Protein AF-A0A095TZH8-F1 (afdb_monomer)

pLDDT: mean 86.94, std 11.94, range [54.28, 98.62]

Foldseek 3Di:
DDPVQLVVLQVQLVVLQPDDDPDPVSNVLSNLLSVLSNQLSVQDLDDADDDVPDGDDDPPHDNCSNVSNLVSLLSNLLSLLCCLQPVLLDDDPPDDPVNDDPLSVVLNVLSNVLSVLSVVLNVQLVVLVVCCVVPNDDPCSVC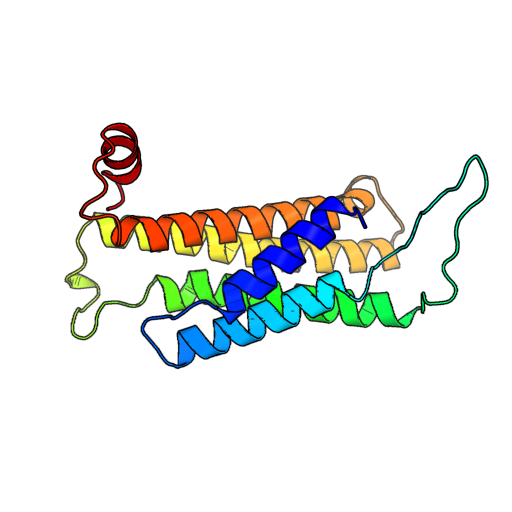SNVVSSVSNVVSSVVNVVLSVLVVPPPPPDPVSCVVNVSND

Solvent-accessible surface area (backbone atoms only — not comparable to full-atom values): 9910 Å² total; per-residue (Å²): 101,60,69,66,58,37,52,52,30,46,52,50,13,55,50,29,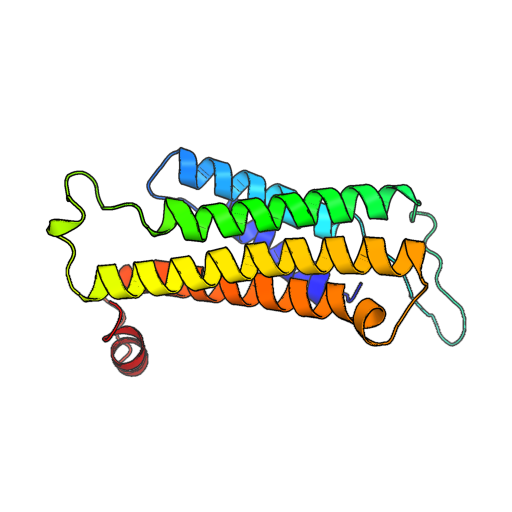51,70,48,81,55,97,44,73,65,52,32,50,50,29,36,51,32,11,54,22,28,40,41,34,45,74,25,55,74,46,83,88,43,66,60,90,92,43,76,47,75,65,96,79,78,53,83,63,28,37,57,50,16,53,50,21,46,51,53,26,47,51,45,46,23,44,38,28,62,44,68,69,52,58,63,68,90,93,56,57,81,88,73,53,53,74,30,57,53,51,46,40,52,53,19,40,52,27,15,51,48,25,52,49,26,54,51,50,36,54,52,35,52,53,46,32,76,74,75,47,84,46,80,62,50,74,44,39,54,63,53,29,52,50,50,27,50,50,28,44,52,54,46,49,53,58,62,54,54,63,73,50,82,78,60,93,38,74,67,58,52,63,73,43,57,79,56,85

Radius of gyration: 19.21 Å; Cα contacts (8 Å, |Δi|>4): 183; chains: 1; bounding box: 59×29×57 Å

Sequence (184 aa):
MHIAFVGVLCVLGGFLITYRGKSTLENRVSNFSGAFAFGVAIFPTEFKGYIGNDYLNPIIWHSWFKAVHFGCAGLLFLCFAFFCLKIFQESDAGKSPSQFDAKKKLRNKIYRYCGYGILASIVIIGASTIYENMYGTTTFTTFATFIFETTALLCFGNSWLLKGSVNWKDANSPMLNTIVSPVR

Structure (mmCIF, N/CA/C/O backbone):
data_AF-A0A095TZH8-F1
#
_entry.id   AF-A0A095TZH8-F1
#
loop_
_atom_site.group_PDB
_atom_site.id
_atom_site.type_symbol
_atom_site.label_atom_id
_atom_site.label_alt_id
_atom_site.label_comp_id
_atom_site.label_asym_id
_atom_site.label_entity_id
_atom_site.label_seq_id
_atom_site.pdbx_PDB_ins_code
_atom_site.Cartn_x
_atom_site.Cartn_y
_atom_site.Cartn_z
_atom_site.occupancy
_atom_site.B_iso_or_equiv
_atom_site.auth_seq_id
_atom_site.auth_comp_id
_atom_site.auth_asym_id
_atom_site.auth_atom_id
_atom_site.pdbx_PDB_model_num
ATOM 1 N N . MET A 1 1 ? 16.502 -0.019 -8.878 1.00 60.50 1 MET A N 1
ATOM 2 C CA . MET A 1 1 ? 15.879 0.006 -7.528 1.00 60.50 1 MET A CA 1
ATOM 3 C C . MET A 1 1 ? 16.899 0.405 -6.470 1.00 60.50 1 MET A C 1
ATOM 5 O O . MET A 1 1 ? 18.018 -0.088 -6.526 1.00 60.50 1 MET A O 1
ATOM 9 N N . HIS A 1 2 ? 16.541 1.266 -5.512 1.00 72.19 2 HIS A N 1
ATOM 10 C CA . HIS A 1 2 ? 17.426 1.602 -4.387 1.00 72.19 2 HIS A CA 1
ATOM 11 C C . HIS A 1 2 ? 17.456 0.467 -3.353 1.00 72.19 2 HIS A C 1
ATOM 13 O O . HIS A 1 2 ? 16.408 -0.030 -2.950 1.00 72.19 2 HIS A O 1
ATOM 19 N N . ILE A 1 3 ? 18.642 0.0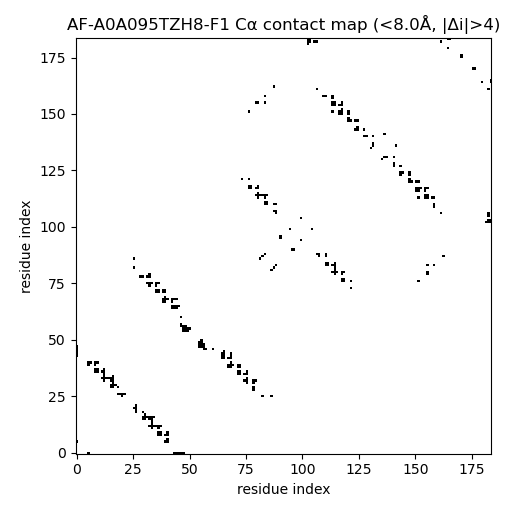97 -2.866 1.00 77.81 3 ILE A N 1
ATOM 20 C CA . ILE A 1 3 ? 18.809 -0.984 -1.877 1.00 77.81 3 ILE A CA 1
ATOM 21 C C . ILE A 1 3 ? 18.026 -0.732 -0.577 1.00 77.81 3 ILE A C 1
ATOM 23 O O . ILE A 1 3 ? 17.479 -1.660 0.013 1.00 77.81 3 ILE A O 1
ATOM 27 N N . ALA A 1 4 ? 17.893 0.538 -0.179 1.00 81.88 4 ALA A N 1
ATOM 28 C CA . ALA A 1 4 ? 17.098 0.942 0.976 1.00 81.88 4 ALA A CA 1
ATOM 29 C C . ALA A 1 4 ? 15.610 0.601 0.801 1.00 81.88 4 ALA A C 1
ATOM 31 O O . ALA A 1 4 ? 14.978 0.114 1.733 1.00 81.88 4 ALA A O 1
ATOM 32 N N . PHE A 1 5 ? 15.062 0.795 -0.402 1.00 82.19 5 PHE A N 1
ATOM 33 C CA . PHE A 1 5 ? 13.668 0.468 -0.705 1.00 82.19 5 PHE A CA 1
ATOM 34 C C . PHE A 1 5 ? 13.406 -1.037 -0.577 1.00 82.19 5 PHE A C 1
ATOM 36 O O . PHE A 1 5 ? 12.449 -1.448 0.076 1.00 82.19 5 PHE A O 1
ATOM 43 N N . VAL A 1 6 ? 14.309 -1.858 -1.121 1.00 86.62 6 VAL A N 1
ATOM 44 C CA . VAL A 1 6 ? 14.244 -3.324 -1.008 1.00 86.62 6 VAL A CA 1
ATOM 45 C C . VAL A 1 6 ? 14.312 -3.760 0.458 1.00 86.62 6 VAL A C 1
ATOM 47 O O . VAL A 1 6 ? 13.483 -4.550 0.903 1.00 86.62 6 VAL A O 1
ATOM 50 N N . GLY A 1 7 ? 15.245 -3.200 1.236 1.00 88.69 7 GLY A N 1
ATOM 51 C CA . GLY A 1 7 ? 15.369 -3.496 2.666 1.00 88.69 7 GLY A CA 1
ATOM 52 C C . GLY A 1 7 ? 14.097 -3.170 3.455 1.00 88.69 7 GLY A C 1
ATOM 53 O O . GLY A 1 7 ? 13.629 -3.997 4.238 1.00 88.69 7 GLY A O 1
ATOM 54 N N . VAL A 1 8 ? 13.491 -2.005 3.203 1.00 90.56 8 VAL A N 1
ATOM 55 C CA . VAL A 1 8 ? 12.220 -1.607 3.831 1.00 90.56 8 VAL A CA 1
ATOM 56 C C . VAL A 1 8 ? 11.093 -2.576 3.471 1.00 90.56 8 VAL A C 1
ATOM 58 O O . VAL A 1 8 ? 10.328 -2.963 4.352 1.00 90.56 8 VAL A O 1
ATOM 61 N N . LEU A 1 9 ? 11.004 -3.020 2.215 1.00 91.75 9 LEU A N 1
ATOM 62 C CA . LEU A 1 9 ? 9.994 -3.992 1.790 1.00 91.75 9 LEU A CA 1
ATOM 63 C C . LEU A 1 9 ? 10.186 -5.373 2.417 1.00 91.75 9 LEU A C 1
ATOM 65 O O . LEU A 1 9 ? 9.195 -6.006 2.773 1.00 91.75 9 LEU A O 1
ATOM 69 N N . CYS A 1 10 ? 11.425 -5.827 2.610 1.00 93.94 10 CYS A N 1
ATOM 70 C CA . CYS A 1 10 ? 11.697 -7.074 3.327 1.00 93.94 10 CYS A CA 1
ATOM 71 C C . CYS A 1 10 ? 11.207 -7.004 4.780 1.00 93.94 10 CYS A C 1
ATOM 73 O O . CYS A 1 10 ? 10.541 -7.925 5.257 1.00 93.94 10 CYS A O 1
ATOM 75 N N . VAL A 1 11 ? 11.487 -5.894 5.472 1.00 95.25 11 VAL A N 1
ATOM 76 C CA . VAL A 1 11 ? 11.001 -5.665 6.843 1.00 95.25 11 VAL A CA 1
ATOM 77 C C . VAL A 1 11 ? 9.474 -5.583 6.868 1.00 95.25 11 VAL A C 1
ATOM 79 O O . VAL A 1 11 ? 8.842 -6.232 7.700 1.00 95.25 11 VAL A O 1
ATOM 82 N N . LEU A 1 12 ? 8.871 -4.844 5.933 1.00 94.06 12 LEU A N 1
ATOM 83 C CA . LEU A 1 12 ? 7.420 -4.730 5.794 1.00 94.06 12 LEU A CA 1
ATOM 84 C C . LEU A 1 12 ? 6.765 -6.092 5.520 1.00 94.06 12 LEU A C 1
ATOM 86 O O . LEU A 1 12 ? 5.735 -6.406 6.110 1.00 94.06 12 LEU A O 1
ATOM 90 N N . GLY A 1 13 ? 7.373 -6.917 4.666 1.00 96.00 13 GLY A N 1
ATOM 91 C CA . GLY A 1 13 ? 6.898 -8.258 4.342 1.00 96.00 13 GLY A CA 1
ATOM 92 C C . GLY A 1 13 ? 6.882 -9.173 5.563 1.00 96.00 13 GLY A C 1
ATOM 93 O O . GLY A 1 13 ? 5.849 -9.767 5.881 1.00 96.00 13 GLY A O 1
ATOM 94 N N . GLY A 1 14 ? 7.992 -9.214 6.308 1.00 96.62 14 GLY A N 1
ATOM 95 C CA . GLY A 1 14 ? 8.078 -9.951 7.571 1.00 96.62 14 GLY A CA 1
ATOM 96 C C . GLY A 1 14 ? 7.078 -9.451 8.617 1.00 96.62 14 GLY A C 1
ATOM 97 O O . GLY A 1 14 ? 6.376 -10.249 9.243 1.00 96.62 14 GLY A O 1
ATOM 98 N N . PHE A 1 15 ? 6.951 -8.132 8.764 1.00 94.94 15 PHE A N 1
ATOM 99 C CA . PHE A 1 15 ? 5.964 -7.504 9.643 1.00 94.94 15 PHE A CA 1
ATOM 100 C C . PHE A 1 15 ? 4.525 -7.929 9.306 1.00 94.94 15 PHE A C 1
ATOM 102 O O . PHE A 1 15 ? 3.775 -8.327 10.194 1.00 94.94 15 PHE A O 1
ATOM 109 N N . LEU A 1 16 ? 4.139 -7.902 8.029 1.00 95.81 16 LEU A N 1
ATOM 110 C CA . LEU A 1 16 ? 2.783 -8.252 7.601 1.00 95.81 16 LEU A CA 1
ATOM 111 C C . LEU A 1 16 ? 2.473 -9.746 7.763 1.00 95.81 16 LEU A C 1
ATOM 113 O O . LEU A 1 16 ? 1.351 -10.089 8.125 1.00 95.81 16 LEU A O 1
ATOM 117 N N . ILE A 1 17 ? 3.443 -10.637 7.552 1.00 95.94 17 ILE A N 1
ATOM 118 C CA . ILE A 1 17 ? 3.252 -12.085 7.763 1.00 95.94 17 ILE A CA 1
ATOM 119 C C . ILE A 1 17 ? 3.154 -12.441 9.250 1.00 95.94 17 ILE A C 1
ATOM 121 O O . ILE A 1 17 ? 2.420 -13.347 9.639 1.00 95.94 17 ILE A O 1
ATOM 125 N N . THR A 1 18 ? 3.898 -11.737 10.101 1.00 95.19 18 THR A N 1
ATOM 126 C CA . THR A 1 18 ? 3.863 -11.969 11.553 1.00 95.19 18 THR A CA 1
ATOM 127 C C . THR A 1 18 ? 2.678 -11.288 12.237 1.00 95.19 18 THR A C 1
ATOM 129 O O . THR A 1 18 ? 2.350 -11.626 13.378 1.00 95.19 18 THR A O 1
ATOM 132 N N . TYR A 1 19 ? 1.999 -10.369 11.546 1.00 92.25 19 TYR A N 1
ATOM 133 C CA . TYR A 1 19 ? 0.832 -9.669 12.060 1.00 92.25 19 TYR A CA 1
ATOM 134 C C . TYR A 1 19 ? -0.326 -10.625 12.383 1.00 92.25 19 TYR A C 1
ATOM 136 O O . TYR A 1 19 ? -0.700 -11.494 11.595 1.00 92.25 19 TYR A O 1
ATOM 144 N N . ARG A 1 20 ? -0.934 -10.423 13.558 1.00 90.00 20 ARG A N 1
ATOM 145 C CA . ARG A 1 20 ? -2.132 -11.138 14.012 1.00 90.00 20 ARG A CA 1
ATOM 146 C C . ARG A 1 20 ? -3.290 -10.155 14.159 1.00 90.00 20 ARG A C 1
ATOM 148 O O . ARG A 1 20 ? -3.393 -9.438 15.152 1.00 90.00 20 ARG A O 1
ATOM 155 N N . GLY A 1 21 ? -4.141 -10.120 13.141 1.00 86.62 21 GLY A N 1
ATOM 156 C CA . GLY A 1 21 ? -5.368 -9.338 13.083 1.00 86.62 21 GLY A CA 1
ATOM 157 C C . GLY A 1 21 ? -6.521 -9.934 13.890 1.00 86.62 21 GLY A C 1
ATOM 158 O O . GLY A 1 21 ? -6.462 -11.068 14.371 1.00 86.62 21 GLY A O 1
ATOM 159 N N . LYS A 1 22 ? -7.605 -9.162 14.003 1.00 85.06 22 LYS A N 1
ATOM 160 C CA . LYS A 1 22 ? -8.821 -9.524 14.748 1.00 85.06 22 LYS A CA 1
ATOM 161 C C . LYS A 1 22 ? -9.670 -10.575 14.030 1.00 85.06 22 LYS A C 1
ATOM 163 O O . LYS A 1 22 ? -10.463 -11.255 14.675 1.00 85.06 22 LYS A O 1
ATOM 168 N N . SER A 1 23 ? -9.539 -10.692 12.709 1.00 89.31 23 SER A N 1
ATOM 169 C CA . SER A 1 23 ? -10.319 -11.621 11.888 1.00 89.31 23 SER A CA 1
ATOM 170 C C . SER A 1 23 ? -9.430 -12.513 11.022 1.00 89.31 23 SER A C 1
ATOM 172 O O . SER A 1 23 ? -8.280 -12.197 10.711 1.00 89.31 23 SER A O 1
ATOM 174 N N . THR A 1 24 ? -9.970 -13.657 10.601 1.00 91.69 24 THR A N 1
ATOM 175 C CA . THR A 1 24 ? -9.284 -14.563 9.667 1.00 91.69 24 THR A CA 1
ATOM 176 C C . THR A 1 24 ? -9.043 -13.900 8.313 1.00 91.69 24 THR A C 1
ATOM 178 O O . THR A 1 24 ? -7.999 -14.129 7.706 1.00 91.69 24 THR A O 1
ATOM 181 N N . LEU A 1 25 ? -9.966 -13.043 7.862 1.00 93.88 25 LEU A N 1
ATOM 182 C CA . LEU A 1 25 ? -9.805 -12.247 6.648 1.00 93.88 25 LEU A CA 1
ATOM 183 C C . LEU A 1 25 ? -8.621 -11.285 6.774 1.00 93.88 25 LEU A C 1
ATOM 185 O O . LEU A 1 25 ? -7.772 -11.258 5.890 1.00 93.88 25 LEU A O 1
ATOM 189 N N . GLU A 1 26 ? -8.531 -10.554 7.887 1.00 94.25 26 GLU A N 1
ATOM 190 C CA . GLU A 1 26 ? -7.429 -9.628 8.157 1.00 94.25 26 GLU A CA 1
ATOM 191 C C . GLU A 1 26 ? -6.072 -10.347 8.136 1.00 94.25 26 GLU A C 1
ATOM 193 O O . GLU A 1 26 ? -5.150 -9.904 7.455 1.00 94.25 26 GLU A O 1
ATOM 198 N N . ASN A 1 27 ? -5.980 -11.518 8.776 1.00 94.94 27 ASN A N 1
ATOM 199 C CA . ASN A 1 27 ? -4.776 -12.354 8.753 1.00 94.94 27 ASN A CA 1
ATOM 200 C C . ASN A 1 27 ? -4.408 -12.829 7.339 1.00 94.94 27 ASN A C 1
ATOM 202 O O . ASN A 1 27 ? -3.245 -12.775 6.944 1.00 94.94 27 ASN A O 1
ATOM 206 N N . ARG A 1 28 ? -5.393 -13.283 6.553 1.00 96.81 28 ARG A N 1
ATOM 207 C CA . ARG A 1 28 ? -5.156 -13.750 5.178 1.00 96.81 28 ARG A CA 1
ATOM 208 C C . ARG A 1 28 ? -4.654 -12.624 4.285 1.00 96.81 28 ARG A C 1
ATOM 210 O O . ARG A 1 28 ? -3.657 -12.812 3.596 1.00 96.81 28 ARG A O 1
ATOM 217 N N . VAL A 1 29 ? -5.314 -11.465 4.316 1.00 97.12 29 VAL A N 1
ATOM 218 C CA . VAL A 1 29 ? -4.894 -10.303 3.521 1.00 97.12 29 VAL A CA 1
ATOM 219 C C . VAL A 1 29 ? -3.506 -9.838 3.957 1.00 97.12 29 VAL A C 1
ATOM 221 O O . VAL A 1 29 ? -2.687 -9.541 3.097 1.00 97.12 29 VAL A O 1
ATOM 224 N N . SER A 1 30 ? -3.195 -9.855 5.257 1.00 97.00 30 SER A N 1
ATOM 225 C CA . SER A 1 30 ? -1.855 -9.519 5.755 1.00 97.00 30 SER A CA 1
ATOM 226 C C . SER A 1 30 ? -0.775 -10.461 5.215 1.00 97.00 30 SER A C 1
ATOM 228 O O . SER A 1 30 ? 0.233 -10.000 4.683 1.00 97.00 30 SER A O 1
ATOM 230 N N . ASN A 1 31 ? -1.014 -11.775 5.254 1.00 97.62 31 ASN A N 1
ATOM 231 C CA . ASN A 1 31 ? -0.078 -12.768 4.724 1.00 97.62 31 ASN A CA 1
ATOM 232 C C . ASN A 1 31 ? 0.142 -12.615 3.214 1.00 97.62 31 ASN A C 1
ATOM 234 O O . ASN A 1 31 ? 1.282 -12.679 2.756 1.00 97.62 31 ASN A O 1
ATOM 238 N N . PHE A 1 32 ? -0.927 -12.380 2.444 1.00 98.06 32 PHE A N 1
ATOM 239 C CA . PHE A 1 32 ? -0.810 -12.120 1.008 1.00 98.06 32 PHE A CA 1
ATOM 240 C C . PHE A 1 32 ? -0.023 -10.840 0.731 1.00 98.06 32 PHE A C 1
ATOM 242 O O . PHE A 1 32 ? 0.905 -10.872 -0.072 1.00 98.06 32 PHE A O 1
ATOM 249 N N . SER A 1 33 ? -0.316 -9.746 1.439 1.00 97.69 33 SER A N 1
ATOM 250 C CA . SER A 1 33 ? 0.466 -8.513 1.333 1.00 97.69 33 SER A CA 1
ATOM 251 C C . SER A 1 33 ? 1.944 -8.754 1.636 1.00 97.69 33 SER A C 1
ATOM 253 O O . SER A 1 33 ? 2.802 -8.286 0.898 1.00 97.69 33 SER A O 1
ATOM 255 N N . GLY A 1 34 ? 2.272 -9.517 2.682 1.00 97.62 34 GLY A N 1
ATOM 256 C CA . GLY A 1 34 ? 3.668 -9.817 2.997 1.00 97.62 34 GLY A CA 1
ATOM 257 C C . GLY A 1 34 ? 4.365 -10.649 1.916 1.00 97.62 34 GLY A C 1
ATOM 258 O O . GLY A 1 34 ? 5.497 -10.343 1.544 1.00 97.62 34 GLY A O 1
ATOM 259 N N . ALA A 1 35 ? 3.674 -11.637 1.338 1.00 98.00 35 ALA A N 1
ATOM 260 C CA . ALA A 1 35 ? 4.187 -12.411 0.207 1.00 98.00 35 ALA A CA 1
ATOM 261 C C . ALA A 1 35 ? 4.412 -11.537 -1.040 1.00 98.00 35 ALA A C 1
ATOM 263 O O . ALA A 1 35 ? 5.449 -11.649 -1.693 1.00 98.00 35 ALA A O 1
ATOM 264 N N . PHE A 1 36 ? 3.485 -10.623 -1.345 1.00 98.19 36 PHE A N 1
ATOM 265 C CA . PHE A 1 36 ? 3.650 -9.678 -2.449 1.00 98.19 36 PHE A CA 1
ATOM 266 C C . PHE A 1 36 ? 4.797 -8.696 -2.199 1.00 98.19 36 PHE A C 1
ATOM 268 O O . PHE A 1 36 ? 5.572 -8.454 -3.117 1.00 98.19 36 PHE A O 1
ATOM 275 N N . ALA A 1 37 ? 4.975 -8.195 -0.973 1.00 97.00 37 ALA A N 1
ATOM 276 C CA . ALA A 1 37 ? 6.115 -7.348 -0.616 1.00 97.00 37 ALA A CA 1
ATOM 277 C C . ALA A 1 37 ? 7.460 -8.061 -0.841 1.00 97.00 37 ALA A C 1
ATOM 279 O O . ALA A 1 37 ? 8.377 -7.466 -1.408 1.00 97.00 37 ALA A O 1
ATOM 280 N N . PHE A 1 38 ? 7.562 -9.347 -0.488 1.00 96.50 38 PHE A N 1
ATOM 281 C CA . PHE A 1 38 ? 8.740 -10.146 -0.833 1.00 96.50 38 PHE A CA 1
ATOM 282 C C . PHE A 1 38 ? 8.905 -10.325 -2.343 1.00 96.50 38 PHE A C 1
ATOM 284 O O . PHE A 1 38 ? 10.018 -10.189 -2.839 1.00 96.50 38 PHE A O 1
ATOM 291 N N . GLY A 1 39 ? 7.822 -10.556 -3.091 1.00 95.38 39 GLY A N 1
ATOM 292 C CA . GLY A 1 39 ? 7.870 -10.595 -4.556 1.00 95.38 39 GLY A CA 1
ATOM 293 C C . GLY A 1 39 ? 8.442 -9.305 -5.160 1.00 95.38 39 GLY A C 1
ATOM 294 O O . GLY A 1 39 ? 9.355 -9.357 -5.980 1.00 95.38 39 GLY A O 1
ATOM 295 N N . VAL A 1 40 ? 7.985 -8.141 -4.693 1.00 94.62 40 VAL A N 1
ATOM 296 C CA . VAL A 1 40 ? 8.516 -6.829 -5.109 1.00 94.62 40 VAL A CA 1
ATOM 297 C C . VAL A 1 40 ? 10.013 -6.708 -4.787 1.00 94.62 40 VAL A C 1
ATOM 299 O O . VAL A 1 40 ? 10.787 -6.244 -5.623 1.00 94.62 40 VAL A O 1
ATOM 302 N N . ALA A 1 41 ? 10.437 -7.151 -3.601 1.00 92.38 41 ALA A N 1
ATOM 303 C CA . ALA A 1 41 ? 11.829 -7.072 -3.159 1.00 92.38 41 ALA A CA 1
ATOM 304 C C . ALA A 1 41 ? 12.777 -8.026 -3.917 1.00 92.38 41 ALA A C 1
ATOM 306 O O . ALA A 1 41 ? 13.915 -7.656 -4.201 1.00 92.38 41 ALA A O 1
ATOM 307 N N . ILE A 1 42 ? 12.320 -9.239 -4.245 1.00 90.94 42 ILE A N 1
ATOM 308 C CA . ILE A 1 42 ? 13.131 -10.290 -4.883 1.00 90.94 42 ILE A CA 1
ATOM 309 C C . ILE A 1 42 ? 13.354 -10.011 -6.374 1.00 90.94 42 ILE A C 1
ATOM 311 O O . ILE A 1 42 ? 14.426 -10.310 -6.898 1.00 90.94 42 ILE A O 1
ATOM 315 N N . PHE A 1 43 ? 12.365 -9.434 -7.061 1.00 90.94 43 PHE A N 1
ATOM 316 C CA . PHE A 1 43 ? 12.413 -9.210 -8.506 1.00 90.94 43 PHE A CA 1
ATOM 317 C C . PHE A 1 43 ? 12.613 -7.721 -8.821 1.00 90.94 43 PHE A C 1
ATOM 319 O O . PHE A 1 43 ? 11.630 -7.004 -8.971 1.00 90.94 43 PHE A O 1
ATOM 326 N N . PRO A 1 44 ? 13.849 -7.196 -8.925 1.00 85.38 44 PRO A N 1
ATOM 327 C CA . PRO A 1 44 ? 14.074 -5.776 -9.194 1.00 85.38 44 PRO A CA 1
ATOM 328 C C . PRO A 1 44 ? 13.702 -5.369 -10.630 1.00 85.38 44 PRO A C 1
ATOM 330 O O . PRO A 1 44 ? 14.033 -6.055 -11.600 1.00 85.38 44 PRO A O 1
ATOM 333 N N . THR A 1 45 ? 13.098 -4.185 -10.779 1.00 85.00 45 THR A N 1
ATOM 334 C CA . THR A 1 45 ? 12.732 -3.603 -12.089 1.00 85.00 45 THR A CA 1
ATOM 335 C C . THR A 1 45 ? 13.933 -3.236 -12.954 1.00 85.00 45 THR A C 1
ATOM 337 O O . THR A 1 45 ? 13.868 -3.316 -14.178 1.00 85.00 45 THR A O 1
ATOM 340 N N . GLU A 1 46 ? 15.035 -2.840 -12.329 1.00 77.19 46 GLU A N 1
ATOM 341 C CA . GLU A 1 46 ? 16.307 -2.557 -12.982 1.00 77.19 46 GLU A CA 1
ATOM 342 C C . GLU A 1 46 ? 17.452 -2.691 -11.981 1.00 77.19 46 GLU A C 1
ATOM 344 O O . GLU A 1 46 ? 17.313 -2.338 -10.799 1.00 77.19 46 GLU A O 1
ATOM 349 N N . PHE A 1 47 ? 18.595 -3.157 -12.478 1.00 69.50 47 PHE A N 1
ATOM 350 C CA . PHE A 1 47 ? 19.848 -3.176 -11.743 1.00 69.50 47 PHE A CA 1
ATOM 351 C C . PHE A 1 47 ? 20.839 -2.227 -12.418 1.00 69.50 47 PHE A C 1
ATOM 353 O O . PHE A 1 47 ? 21.197 -2.410 -13.577 1.00 69.50 47 PHE A O 1
ATOM 360 N N . LYS A 1 48 ? 21.255 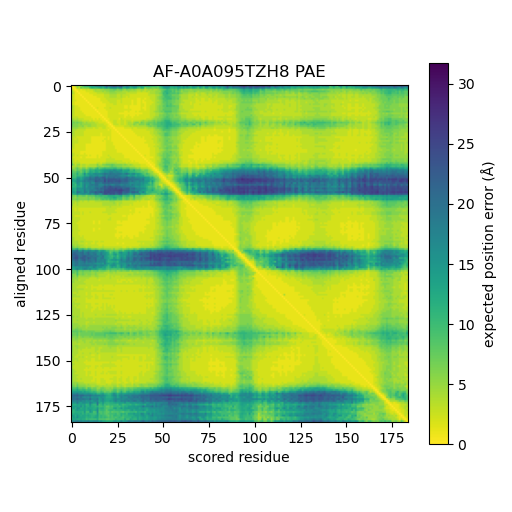-1.194 -11.685 1.00 66.38 48 LYS A N 1
ATOM 361 C CA . LYS A 1 48 ? 22.297 -0.241 -12.084 1.00 66.38 48 LYS A CA 1
ATOM 362 C C . LYS A 1 48 ? 23.363 -0.252 -10.990 1.00 66.38 48 LYS A C 1
ATOM 364 O O . LYS A 1 48 ? 23.372 0.619 -10.125 1.00 66.38 48 LYS A O 1
ATOM 369 N N . GLY A 1 49 ? 24.160 -1.316 -10.948 1.00 63.66 49 GLY A N 1
ATOM 370 C CA . GLY A 1 49 ? 25.307 -1.426 -10.045 1.00 63.66 49 GLY A CA 1
ATOM 371 C C . GLY A 1 49 ? 26.592 -1.038 -10.769 1.00 63.66 49 GLY A C 1
ATOM 372 O O . GLY A 1 49 ? 26.699 -1.270 -11.969 1.00 63.66 49 GLY A O 1
ATOM 373 N N . TYR A 1 50 ? 27.559 -0.479 -10.045 1.00 66.81 50 TYR A N 1
ATOM 374 C CA . TYR A 1 50 ? 28.869 -0.116 -10.587 1.00 66.81 50 TYR A CA 1
ATOM 375 C C . TYR A 1 50 ? 29.983 -0.559 -9.638 1.00 66.81 50 TYR A C 1
ATOM 377 O O . TYR A 1 50 ? 29.823 -0.456 -8.420 1.00 66.81 50 TYR A O 1
ATOM 385 N N . ILE A 1 51 ? 31.113 -1.005 -10.188 1.00 64.81 51 ILE A N 1
ATOM 386 C CA . ILE A 1 51 ? 32.398 -1.069 -9.475 1.00 64.81 51 ILE A CA 1
ATOM 387 C C . ILE A 1 51 ? 33.362 -0.175 -10.247 1.00 64.81 51 ILE A C 1
ATOM 389 O O . ILE A 1 51 ? 33.682 -0.452 -11.399 1.00 64.81 51 ILE A O 1
ATOM 393 N N . GLY A 1 52 ? 33.786 0.931 -9.632 1.00 76.88 52 GLY A N 1
ATOM 394 C CA . GLY A 1 52 ? 34.488 1.989 -10.358 1.00 76.88 52 GLY A CA 1
ATOM 395 C C . GLY A 1 52 ? 33.601 2.565 -11.466 1.00 76.88 52 GLY A C 1
ATOM 396 O O . GLY A 1 52 ? 32.506 3.055 -11.198 1.00 76.88 52 GLY A O 1
ATOM 397 N N . ASN A 1 53 ? 34.078 2.489 -12.703 1.00 74.50 53 ASN A N 1
ATOM 398 C CA . ASN A 1 53 ? 33.422 2.952 -13.927 1.00 74.50 53 ASN A CA 1
ATOM 399 C C . ASN A 1 53 ? 32.752 1.818 -14.731 1.00 74.50 53 ASN A C 1
ATOM 401 O O . ASN A 1 53 ? 32.118 2.099 -15.749 1.00 74.50 53 ASN A O 1
ATOM 405 N N . ASP A 1 54 ? 32.830 0.571 -14.259 1.00 67.56 54 ASP A N 1
ATOM 406 C CA . ASP A 1 54 ? 32.242 -0.585 -14.935 1.00 67.56 54 ASP A CA 1
ATOM 407 C C . ASP A 1 54 ? 30.849 -0.910 -14.396 1.00 67.56 54 ASP A C 1
ATOM 409 O O . ASP A 1 54 ? 30.618 -0.975 -13.184 1.00 67.56 54 ASP A O 1
ATOM 413 N N . TYR A 1 55 ? 29.913 -1.151 -15.316 1.00 63.53 55 TYR A N 1
ATOM 414 C CA . TYR A 1 55 ? 28.559 -1.585 -14.995 1.00 63.53 55 TYR A CA 1
ATOM 415 C C . TYR A 1 55 ? 28.570 -3.043 -14.535 1.00 63.53 55 TYR A C 1
ATOM 417 O O . TYR A 1 55 ? 28.895 -3.956 -15.296 1.00 63.53 55 TYR A O 1
ATOM 425 N N . LEU A 1 56 ? 28.127 -3.279 -13.304 1.00 65.69 56 LEU A N 1
ATOM 426 C CA . LEU A 1 56 ? 27.780 -4.614 -12.851 1.00 65.69 56 LEU A CA 1
ATOM 427 C C . LEU A 1 56 ? 26.462 -5.022 -13.501 1.00 65.69 56 LEU A C 1
ATOM 429 O O . LEU A 1 56 ? 25.392 -4.558 -13.102 1.00 65.69 56 LEU A O 1
ATOM 433 N N . ASN A 1 57 ? 26.539 -5.924 -14.473 1.00 59.53 57 ASN A N 1
ATOM 434 C CA . ASN A 1 57 ? 25.380 -6.660 -14.949 1.00 59.53 57 ASN A CA 1
ATOM 435 C C . ASN A 1 57 ? 25.337 -8.012 -14.217 1.00 59.53 57 ASN A C 1
ATOM 437 O O . ASN A 1 57 ? 26.102 -8.914 -14.568 1.00 59.53 57 ASN A O 1
ATOM 441 N N . PRO A 1 58 ? 24.528 -8.170 -13.154 1.00 60.66 58 PRO A N 1
ATOM 442 C CA . PRO A 1 58 ? 24.423 -9.450 -12.484 1.00 60.66 58 PRO A CA 1
ATOM 443 C C . PRO A 1 58 ? 23.836 -10.458 -13.472 1.00 60.66 58 PRO A C 1
ATOM 445 O O . PRO A 1 58 ? 22.803 -10.206 -14.085 1.00 60.66 58 PRO A O 1
ATOM 448 N N . ILE A 1 59 ? 24.467 -11.630 -13.555 1.00 58.84 59 ILE A N 1
ATOM 449 C CA . ILE A 1 59 ? 24.116 -12.775 -14.422 1.00 58.84 59 ILE A CA 1
ATOM 450 C C . ILE A 1 59 ? 22.628 -13.209 -14.313 1.00 58.84 59 ILE A C 1
ATOM 452 O O . ILE A 1 59 ? 22.143 -13.990 -15.122 1.00 58.84 59 ILE A O 1
ATOM 456 N N . ILE A 1 60 ? 21.885 -12.693 -13.331 1.00 70.75 60 ILE A N 1
ATOM 457 C CA . ILE A 1 60 ? 20.592 -13.192 -12.847 1.00 70.75 60 ILE A CA 1
ATOM 458 C C . ILE A 1 60 ? 19.412 -12.279 -13.243 1.00 70.75 60 ILE A C 1
ATOM 460 O O . ILE A 1 60 ? 18.262 -12.594 -12.943 1.00 70.75 60 ILE A O 1
ATOM 464 N N . TRP A 1 61 ? 19.642 -11.129 -13.888 1.00 79.88 61 TRP A N 1
ATOM 465 C CA . TRP A 1 61 ? 18.523 -10.264 -14.275 1.00 79.88 61 TRP A CA 1
ATOM 466 C C . TRP A 1 61 ? 17.862 -10.740 -15.574 1.00 79.88 61 TRP A C 1
ATOM 468 O O . TRP A 1 61 ? 18.517 -10.895 -16.604 1.00 79.88 61 TRP A O 1
ATOM 478 N N . HIS A 1 62 ? 16.539 -10.914 -15.545 1.00 83.31 62 HIS A N 1
ATOM 479 C CA . HIS A 1 62 ? 15.749 -11.307 -16.710 1.00 83.31 62 HIS A CA 1
ATOM 480 C C . HIS A 1 62 ? 14.602 -10.327 -16.968 1.00 83.31 62 HIS A C 1
ATOM 482 O O . HIS A 1 62 ? 13.996 -9.804 -16.036 1.00 83.31 62 HIS A O 1
ATOM 488 N N . SER A 1 63 ? 14.218 -10.150 -18.236 1.00 81.69 63 SER A N 1
ATOM 489 C CA . SER A 1 63 ? 13.161 -9.206 -18.641 1.00 81.69 63 SER A CA 1
ATOM 490 C C . SER A 1 63 ? 11.809 -9.449 -17.957 1.00 81.69 63 SER A C 1
ATOM 492 O O . SER A 1 63 ? 11.056 -8.504 -17.724 1.00 81.69 63 SER A O 1
ATOM 494 N N . TRP A 1 64 ? 11.504 -10.697 -17.585 1.00 88.44 64 TRP A N 1
ATOM 495 C CA . TRP A 1 64 ? 10.266 -11.051 -16.886 1.00 88.44 64 TRP A CA 1
ATOM 496 C C . TRP A 1 64 ? 10.226 -10.575 -15.424 1.00 88.44 64 TRP A C 1
ATOM 498 O O . TRP A 1 64 ? 9.138 -10.486 -14.855 1.00 88.44 64 TRP A O 1
ATOM 508 N N . PHE A 1 65 ? 11.365 -10.197 -14.825 1.00 91.25 65 PHE A N 1
ATOM 509 C CA . PHE A 1 65 ? 11.410 -9.645 -13.464 1.00 91.25 65 PHE A CA 1
ATOM 510 C C . PHE A 1 65 ? 10.557 -8.389 -13.359 1.00 91.25 65 PHE A C 1
ATOM 512 O O . PHE A 1 65 ? 9.819 -8.241 -12.393 1.00 91.25 65 PHE A O 1
ATOM 519 N N . LYS A 1 66 ? 10.594 -7.517 -14.377 1.00 88.94 66 LYS A N 1
ATOM 520 C CA . LYS A 1 66 ? 9.742 -6.319 -14.424 1.00 88.94 66 LYS A CA 1
ATOM 521 C C . LYS A 1 66 ? 8.265 -6.687 -14.323 1.00 88.94 66 LYS A C 1
ATOM 523 O O . LYS A 1 66 ? 7.542 -6.079 -13.543 1.00 88.94 66 LYS A O 1
ATOM 528 N N . ALA A 1 67 ? 7.825 -7.690 -15.081 1.00 91.31 67 ALA A N 1
ATOM 529 C CA . ALA A 1 67 ? 6.429 -8.114 -15.080 1.00 91.31 67 ALA A CA 1
ATOM 530 C C . ALA A 1 67 ? 6.002 -8.654 -13.706 1.00 91.31 67 ALA A C 1
ATOM 532 O O . ALA A 1 67 ? 4.966 -8.246 -13.184 1.00 91.31 67 ALA A O 1
ATOM 533 N N . VAL A 1 68 ? 6.826 -9.511 -13.091 1.00 94.94 68 VAL A N 1
ATOM 534 C CA . VAL A 1 68 ? 6.551 -10.046 -11.747 1.00 94.94 68 VAL A CA 1
ATOM 535 C C . VAL A 1 68 ? 6.564 -8.933 -10.704 1.00 94.94 68 VAL A C 1
ATOM 537 O O . VAL A 1 68 ? 5.652 -8.858 -9.886 1.00 94.94 68 VAL A O 1
ATOM 540 N N . HIS A 1 69 ? 7.535 -8.026 -10.777 1.00 93.88 69 HIS A N 1
ATOM 541 C CA . HIS A 1 69 ? 7.637 -6.877 -9.891 1.00 93.88 69 HIS A CA 1
ATOM 542 C C . HIS A 1 69 ? 6.371 -6.024 -9.903 1.00 93.88 69 HIS A C 1
ATOM 544 O O . HIS A 1 69 ? 5.749 -5.823 -8.862 1.00 93.88 69 HIS A O 1
ATOM 550 N N . PHE A 1 70 ? 5.976 -5.535 -11.082 1.00 92.31 70 PHE A N 1
ATOM 551 C CA . PHE A 1 70 ? 4.806 -4.674 -11.221 1.00 92.31 70 PHE A CA 1
ATOM 552 C C . PHE A 1 70 ? 3.515 -5.415 -10.861 1.00 92.31 70 PHE A C 1
ATOM 554 O O . PHE A 1 70 ? 2.635 -4.828 -10.232 1.00 92.31 70 PHE A O 1
ATOM 561 N N . GLY A 1 71 ? 3.421 -6.712 -11.179 1.00 95.69 71 GLY A N 1
ATOM 562 C CA . GLY A 1 71 ? 2.312 -7.562 -10.747 1.00 95.69 71 GLY A CA 1
ATOM 563 C C . GLY A 1 71 ? 2.205 -7.646 -9.222 1.00 95.69 71 GLY A C 1
ATOM 564 O O . GLY A 1 71 ? 1.145 -7.371 -8.658 1.00 95.69 71 GLY A O 1
ATOM 565 N N . CYS A 1 72 ? 3.306 -7.959 -8.535 1.00 97.31 72 CYS A N 1
ATOM 566 C CA . CYS A 1 72 ? 3.351 -8.010 -7.076 1.00 97.31 72 CYS A CA 1
ATOM 567 C C . CYS A 1 72 ? 3.091 -6.638 -6.439 1.00 97.31 72 CYS A C 1
ATOM 569 O O . CYS A 1 72 ? 2.335 -6.564 -5.475 1.00 97.31 72 CYS A O 1
ATOM 571 N N . ALA A 1 73 ? 3.654 -5.554 -6.979 1.00 95.75 73 ALA A N 1
ATOM 572 C CA . ALA A 1 73 ? 3.459 -4.199 -6.462 1.00 95.75 73 ALA A CA 1
ATOM 573 C C . ALA A 1 73 ? 1.996 -3.750 -6.586 1.00 95.75 73 ALA A C 1
ATOM 575 O O . ALA A 1 73 ? 1.416 -3.243 -5.624 1.00 95.75 73 ALA A O 1
ATOM 576 N N . GLY A 1 74 ? 1.366 -4.009 -7.737 1.00 96.62 74 GLY A N 1
ATOM 577 C CA . GLY A 1 74 ? -0.053 -3.735 -7.944 1.00 96.62 74 GLY A CA 1
ATOM 578 C C . GLY A 1 74 ? -0.933 -4.494 -6.951 1.00 96.62 74 GLY A C 1
ATOM 579 O O . GLY A 1 74 ? -1.780 -3.895 -6.290 1.00 96.62 74 GLY A O 1
ATOM 580 N N . LEU A 1 75 ? -0.695 -5.798 -6.781 1.00 98.31 75 LEU A N 1
ATOM 581 C CA . LEU A 1 75 ? -1.436 -6.622 -5.821 1.00 98.31 75 LEU A CA 1
ATOM 582 C C . LEU A 1 75 ? -1.213 -6.171 -4.369 1.00 98.31 75 LEU A C 1
ATOM 584 O O . LEU A 1 75 ? -2.178 -6.058 -3.614 1.00 98.31 75 LEU A O 1
ATOM 588 N N . LEU A 1 76 ? 0.026 -5.841 -3.995 1.00 98.25 76 LEU A N 1
ATOM 589 C CA . LEU A 1 76 ? 0.373 -5.304 -2.679 1.00 98.25 76 LEU A CA 1
ATOM 590 C C . LEU A 1 76 ? -0.428 -4.036 -2.362 1.00 98.25 76 LEU A C 1
ATOM 592 O O . LEU A 1 76 ? -1.072 -3.945 -1.315 1.00 98.25 76 LEU A O 1
ATOM 596 N N . PHE A 1 77 ? -0.424 -3.062 -3.273 1.00 98.06 77 PHE A N 1
ATOM 597 C CA . PHE A 1 77 ? -1.133 -1.803 -3.067 1.00 98.06 77 PHE A CA 1
ATOM 598 C C . PHE A 1 77 ? -2.652 -1.965 -3.098 1.00 98.06 77 PHE A C 1
ATOM 600 O O . PHE A 1 77 ? -3.345 -1.279 -2.346 1.00 98.06 77 PHE A O 1
ATOM 607 N N . LEU A 1 78 ? -3.189 -2.905 -3.878 1.00 98.56 78 LEU A N 1
ATOM 608 C CA . LEU A 1 78 ? -4.607 -3.258 -3.801 1.00 98.56 78 LEU A CA 1
ATOM 609 C C . LEU A 1 78 ? -4.966 -3.842 -2.430 1.00 98.56 78 LEU A C 1
ATOM 611 O O . LEU A 1 78 ? -5.988 -3.460 -1.855 1.00 98.56 78 LEU A O 1
ATOM 615 N N . CYS A 1 79 ? -4.120 -4.704 -1.858 1.00 98.31 79 CYS A N 1
ATOM 616 C CA . CYS A 1 79 ? -4.317 -5.187 -0.495 1.00 98.31 79 CYS A CA 1
ATOM 617 C C . CYS A 1 79 ? -4.249 -4.042 0.529 1.00 98.31 79 CYS A C 1
ATOM 619 O O . CYS A 1 79 ? -5.086 -3.983 1.429 1.00 98.31 79 CYS A O 1
ATOM 621 N N . PHE A 1 80 ? -3.320 -3.093 0.382 1.00 98.19 80 PHE A N 1
ATOM 622 C CA . PHE A 1 80 ? -3.239 -1.908 1.248 1.00 98.19 80 PHE A CA 1
ATOM 623 C C . PHE A 1 80 ? -4.480 -1.018 1.142 1.00 98.19 80 PHE A C 1
ATOM 625 O O . PHE A 1 80 ? -5.047 -0.625 2.163 1.00 98.19 80 PHE A O 1
ATOM 632 N N . ALA A 1 81 ? -4.966 -0.760 -0.073 1.00 98.38 81 ALA A N 1
ATOM 633 C CA . ALA A 1 81 ? -6.221 -0.048 -0.279 1.00 98.38 81 ALA A CA 1
ATOM 634 C C . ALA A 1 81 ? -7.397 -0.795 0.369 1.00 98.38 81 ALA A C 1
ATOM 636 O O . ALA A 1 81 ? -8.232 -0.172 1.025 1.00 98.38 81 ALA A O 1
ATOM 637 N N . PHE A 1 82 ? -7.446 -2.127 0.257 1.00 98.12 82 PHE A N 1
ATOM 638 C CA . PHE A 1 82 ? -8.468 -2.952 0.903 1.00 98.12 82 PHE A CA 1
ATOM 639 C C . PHE A 1 82 ? -8.406 -2.869 2.436 1.00 98.12 82 PHE A C 1
ATOM 641 O O . PHE A 1 82 ? -9.446 -2.716 3.085 1.00 98.12 82 PHE A O 1
ATOM 648 N N . PHE A 1 83 ? -7.202 -2.877 3.018 1.00 96.56 83 PHE A N 1
ATOM 649 C CA . PHE A 1 83 ? -7.002 -2.633 4.446 1.00 96.56 83 PHE A CA 1
ATOM 650 C C . PHE A 1 83 ? -7.618 -1.299 4.877 1.00 96.56 83 PHE A C 1
ATOM 652 O O . PHE A 1 83 ? -8.456 -1.267 5.781 1.00 96.56 83 PHE A O 1
ATOM 659 N N . CYS A 1 84 ? -7.266 -0.207 4.196 1.00 97.06 84 CYS A N 1
ATOM 660 C CA . CYS A 1 84 ? -7.765 1.125 4.522 1.00 97.06 84 CYS A CA 1
ATOM 661 C C . CYS A 1 84 ? -9.285 1.257 4.300 1.00 97.06 84 CYS A C 1
ATOM 663 O O . CYS A 1 84 ? -10.003 1.833 5.121 1.00 97.06 84 CYS A O 1
ATOM 665 N N . LEU A 1 85 ? -9.809 0.736 3.188 1.00 96.62 85 LEU A N 1
ATOM 666 C CA . LEU A 1 85 ? -11.198 0.957 2.775 1.00 96.62 85 LEU A CA 1
ATOM 667 C C . LEU A 1 85 ? -12.208 0.032 3.459 1.00 96.62 85 LEU A C 1
ATOM 669 O O . LEU A 1 85 ? -13.379 0.400 3.572 1.00 96.62 85 LEU A O 1
ATOM 673 N N . LYS A 1 86 ? -11.778 -1.151 3.908 1.00 94.75 86 LYS A N 1
ATOM 674 C CA . LYS A 1 86 ? -12.659 -2.155 4.515 1.00 94.75 86 LYS A CA 1
ATOM 675 C C . LYS A 1 86 ? -12.192 -2.542 5.912 1.00 94.75 86 LYS A C 1
ATOM 677 O O . LYS A 1 86 ? -12.815 -2.109 6.879 1.00 94.75 86 LYS A O 1
ATOM 682 N N . ILE A 1 87 ? -11.074 -3.256 6.029 1.00 93.38 87 ILE A N 1
ATOM 683 C CA . ILE A 1 87 ? -10.645 -3.903 7.284 1.00 93.38 87 ILE A CA 1
ATOM 684 C C . ILE A 1 87 ? -10.493 -2.895 8.438 1.00 93.38 87 ILE A C 1
ATOM 686 O O . ILE A 1 87 ? -10.937 -3.124 9.563 1.00 93.38 87 ILE A O 1
ATOM 690 N N . PHE A 1 88 ? -9.886 -1.731 8.200 1.00 92.00 88 PHE A N 1
ATOM 691 C CA . PHE A 1 88 ? -9.677 -0.732 9.256 1.00 92.00 88 PHE A CA 1
ATOM 692 C C . PHE A 1 88 ? -10.950 0.015 9.653 1.00 92.00 88 PHE A C 1
ATOM 694 O O . PHE A 1 88 ? -11.054 0.526 10.777 1.00 92.00 88 PHE A O 1
ATOM 701 N N . GLN A 1 89 ? -11.935 0.043 8.760 1.00 90.06 89 GLN A N 1
ATOM 702 C CA . GLN A 1 89 ? -13.210 0.707 8.991 1.00 90.06 89 GLN A CA 1
ATOM 703 C C . GLN A 1 89 ? -14.226 -0.181 9.708 1.00 90.06 89 GLN A C 1
ATOM 705 O O . GLN A 1 89 ? -15.152 0.379 10.301 1.00 90.06 89 GLN A O 1
ATOM 710 N N . GLU A 1 90 ? -14.027 -1.504 9.727 1.00 83.69 90 GLU A N 1
ATOM 711 C CA . GLU A 1 90 ? -14.890 -2.450 10.441 1.00 83.69 90 GLU A CA 1
ATOM 712 C C . GLU A 1 90 ? -15.112 -2.025 11.905 1.00 83.69 90 GLU A C 1
ATOM 714 O O . GLU A 1 90 ? -14.222 -1.491 12.590 1.00 83.69 90 GLU A O 1
ATOM 719 N N . SER A 1 91 ? -16.360 -2.182 12.351 1.00 69.19 91 SER A N 1
ATOM 720 C CA . SER A 1 91 ? -16.768 -2.017 13.745 1.00 69.19 91 SER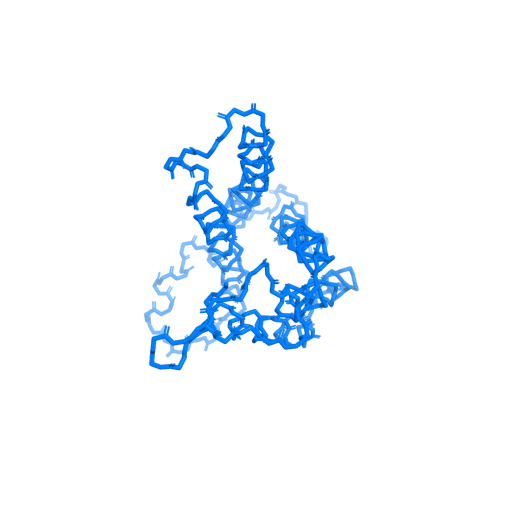 A CA 1
ATOM 721 C C . SER A 1 91 ? -16.247 -3.182 14.578 1.00 69.19 91 SER A C 1
ATOM 723 O O . SER A 1 91 ? -16.130 -4.297 14.075 1.00 69.19 91 SER A O 1
ATOM 725 N N . ASP A 1 92 ? -16.046 -2.967 15.878 1.00 65.94 92 ASP A N 1
ATOM 726 C CA . ASP A 1 92 ? -16.073 -4.107 16.796 1.00 65.94 92 ASP A CA 1
ATOM 727 C C . ASP A 1 92 ? -17.470 -4.760 16.722 1.00 65.94 92 ASP A C 1
ATOM 729 O O . ASP A 1 92 ? -18.478 -4.061 16.540 1.00 65.94 92 ASP A O 1
ATOM 733 N N . ALA A 1 93 ? -17.523 -6.093 16.801 1.00 57.38 93 ALA A N 1
ATOM 734 C CA . ALA A 1 93 ? -18.745 -6.870 16.607 1.00 57.38 93 ALA A CA 1
ATOM 735 C C . ALA A 1 93 ? -19.913 -6.322 17.452 1.00 57.38 93 ALA A C 1
ATOM 737 O O . ALA A 1 93 ? -19.764 -6.074 18.648 1.00 57.38 93 ALA A O 1
ATOM 738 N N . GLY A 1 94 ? -21.072 -6.114 16.816 1.00 54.28 94 GLY A N 1
ATOM 739 C CA . GLY A 1 94 ? -22.299 -5.660 17.483 1.00 54.28 94 GLY A CA 1
ATOM 740 C C . GLY A 1 94 ? -22.529 -4.143 17.546 1.00 54.28 94 GLY A C 1
ATOM 741 O O . GLY A 1 94 ? -23.546 -3.730 18.094 1.00 54.28 94 GLY A O 1
ATOM 742 N N . LYS A 1 95 ? -21.649 -3.299 16.978 1.00 59.03 95 LYS A N 1
ATOM 743 C CA . LYS A 1 95 ? -21.871 -1.838 16.893 1.00 59.03 95 LYS A CA 1
ATOM 744 C C . LYS A 1 95 ? -22.292 -1.379 15.492 1.00 59.03 95 LYS A C 1
ATOM 746 O O . LYS A 1 95 ? -21.531 -1.508 14.529 1.00 59.03 95 LYS A O 1
ATOM 751 N N . SER A 1 96 ?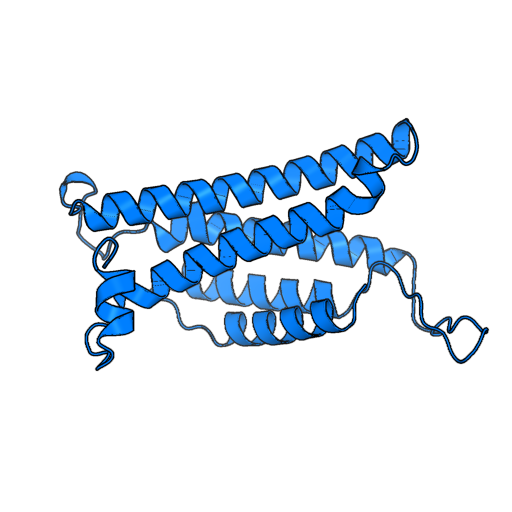 -23.476 -0.773 15.401 1.00 60.84 96 SER A N 1
ATOM 752 C CA . SER A 1 96 ? -23.975 -0.074 14.208 1.00 60.84 96 SER A CA 1
ATOM 753 C C . SER A 1 96 ? -23.190 1.228 13.952 1.00 60.84 96 SER A C 1
ATOM 755 O O . SER A 1 96 ? -22.771 1.876 14.915 1.00 60.84 96 SER A O 1
ATOM 757 N N . PRO A 1 97 ? -23.019 1.684 12.691 1.00 63.97 97 PRO A N 1
ATOM 758 C CA . PRO A 1 97 ? -22.366 2.961 12.376 1.00 63.97 97 PRO A CA 1
ATOM 759 C C . PRO A 1 97 ? -22.978 4.188 13.073 1.00 63.97 97 PRO A C 1
ATOM 761 O O . PRO A 1 97 ? -22.278 5.175 13.307 1.00 63.97 97 PRO A O 1
ATOM 764 N N . SER A 1 98 ? -24.268 4.139 13.427 1.00 61.56 98 SER A N 1
ATOM 765 C CA . SER A 1 98 ? -24.936 5.200 14.195 1.00 61.56 98 SER A CA 1
ATOM 766 C C . SER A 1 98 ? -24.415 5.317 15.632 1.00 61.56 98 SER A C 1
ATOM 768 O O . SER A 1 98 ? -24.509 6.385 16.227 1.00 61.56 98 SER A O 1
ATOM 770 N N . GLN A 1 99 ? -23.806 4.251 16.158 1.00 61.72 99 GLN A N 1
ATOM 771 C CA . GLN A 1 99 ? -23.251 4.162 17.510 1.00 61.72 99 GLN A CA 1
ATOM 772 C C . GLN A 1 99 ? -21.757 4.524 17.561 1.00 61.72 99 GLN A C 1
ATOM 774 O O . GLN A 1 99 ? -21.113 4.369 18.598 1.00 61.72 99 GLN A O 1
ATOM 779 N N . PHE A 1 100 ? -21.173 4.974 16.444 1.00 74.56 100 PHE A N 1
ATOM 780 C CA . PHE A 1 100 ? -19.788 5.434 16.414 1.00 74.56 100 PHE A CA 1
ATOM 781 C C . PHE A 1 100 ? -19.648 6.792 17.090 1.00 74.56 100 PHE A C 1
ATOM 783 O O . PHE A 1 100 ? -20.290 7.769 16.687 1.00 74.56 100 PHE A O 1
ATOM 790 N N . ASP A 1 101 ? -18.726 6.864 18.048 1.00 79.75 101 ASP A N 1
ATOM 791 C CA . ASP A 1 101 ? -18.257 8.137 18.574 1.00 79.75 101 ASP A CA 1
ATOM 792 C C . ASP A 1 101 ? -17.614 8.999 17.466 1.00 79.75 101 ASP A C 1
ATOM 794 O O . ASP A 1 101 ? -17.257 8.536 16.370 1.00 79.75 101 ASP A O 1
ATOM 798 N N . ALA A 1 102 ? -17.485 10.299 17.740 1.00 84.44 102 ALA A N 1
ATOM 799 C CA . ALA A 1 102 ? -16.904 11.256 16.800 1.00 84.44 102 ALA A CA 1
ATOM 800 C C . ALA A 1 102 ? -15.479 10.860 16.364 1.00 84.44 102 ALA A C 1
ATOM 802 O O . ALA A 1 102 ? -15.089 11.085 15.215 1.00 84.44 102 ALA A O 1
ATOM 803 N N . LYS A 1 103 ? -14.725 10.196 17.247 1.00 84.00 103 LYS A N 1
ATOM 804 C CA . LYS A 1 103 ? -13.339 9.786 17.006 1.00 84.00 103 LYS A CA 1
ATOM 805 C C . LYS A 1 103 ? -13.247 8.631 16.008 1.00 84.00 103 LYS A C 1
ATOM 807 O O . LYS A 1 103 ? -12.452 8.695 15.072 1.00 84.00 103 LYS A O 1
ATOM 812 N N . LYS A 1 104 ? -14.109 7.613 16.101 1.00 85.88 104 LYS A N 1
ATOM 813 C CA . LYS A 1 104 ? -14.209 6.514 15.121 1.00 85.88 104 LYS A CA 1
ATOM 814 C C . LYS A 1 104 ? -14.613 7.034 13.747 1.00 85.88 104 LYS A C 1
ATOM 816 O O . LYS A 1 104 ? -14.061 6.571 12.749 1.00 85.88 104 LYS A O 1
ATOM 821 N N . LYS A 1 105 ? -15.520 8.015 13.679 1.00 88.25 105 LYS A N 1
ATOM 822 C CA . LYS A 1 105 ? -15.883 8.669 12.408 1.00 88.25 105 LYS A CA 1
ATOM 823 C C . LYS A 1 105 ? -14.682 9.385 11.785 1.00 88.25 105 LYS A C 1
ATOM 825 O O . LYS A 1 105 ? -14.435 9.208 10.592 1.00 88.25 105 LYS A O 1
ATOM 830 N N . LEU A 1 106 ? -13.906 10.120 12.586 1.00 90.06 106 LEU A N 1
ATOM 831 C CA . LEU A 1 106 ? -12.680 10.779 12.130 1.00 90.06 106 LEU A CA 1
ATOM 832 C C . LEU A 1 106 ? -11.639 9.768 11.625 1.00 90.06 106 LEU A C 1
ATOM 834 O O . LEU A 1 106 ? -11.141 9.922 10.511 1.00 90.06 106 LEU A O 1
ATOM 838 N N . ARG A 1 107 ? -11.377 8.689 12.375 1.00 90.94 107 ARG A N 1
ATOM 839 C CA . ARG A 1 107 ? -10.471 7.610 11.941 1.00 90.94 107 ARG A CA 1
ATOM 840 C C . ARG A 1 107 ? -10.896 7.010 10.604 1.00 90.94 107 ARG A C 1
ATOM 842 O O . ARG A 1 107 ? -10.087 6.910 9.688 1.00 90.94 107 ARG A O 1
ATOM 849 N N . ASN A 1 108 ? -12.178 6.671 10.460 1.00 93.06 108 ASN A N 1
ATOM 850 C CA . ASN A 1 108 ? -12.704 6.108 9.218 1.00 93.06 108 ASN A CA 1
ATOM 851 C C . ASN A 1 108 ? -12.565 7.084 8.039 1.00 93.06 108 ASN A C 1
ATOM 853 O O . ASN A 1 108 ? -12.291 6.649 6.924 1.00 93.06 108 ASN A O 1
ATOM 857 N N . LYS A 1 109 ? -12.708 8.394 8.274 1.00 94.06 109 LYS A N 1
ATOM 858 C CA . LYS A 1 109 ? -12.464 9.421 7.254 1.00 94.06 109 LYS A CA 1
ATOM 859 C C . LYS A 1 109 ? -10.996 9.429 6.808 1.00 94.06 109 LYS A C 1
ATOM 861 O O . LYS A 1 109 ? -10.740 9.420 5.608 1.00 94.06 109 LYS A O 1
ATOM 866 N N . ILE A 1 110 ? -10.053 9.371 7.751 1.00 95.00 110 ILE A N 1
ATOM 867 C CA . ILE A 1 110 ? -8.613 9.289 7.453 1.00 95.00 110 ILE A CA 1
ATOM 868 C C . ILE A 1 110 ? -8.305 8.016 6.654 1.00 95.00 110 ILE A C 1
ATOM 870 O O . ILE A 1 110 ? -7.682 8.100 5.599 1.00 95.00 110 ILE A O 1
ATOM 874 N N . TYR A 1 111 ? -8.817 6.855 7.080 1.00 96.38 111 TYR A N 1
ATOM 875 C CA . TYR A 1 111 ? -8.627 5.600 6.347 1.00 96.38 111 TYR A CA 1
ATOM 876 C C . TYR A 1 111 ? -9.163 5.670 4.912 1.00 96.38 111 TYR A C 1
ATOM 878 O O . TYR A 1 111 ? -8.517 5.166 3.997 1.00 96.38 111 TYR A O 1
ATOM 886 N N . ARG A 1 112 ? -10.303 6.334 4.677 1.00 97.00 112 ARG A N 1
ATOM 887 C CA . ARG A 1 112 ? -10.824 6.542 3.315 1.00 97.00 112 ARG A CA 1
ATOM 888 C C . ARG A 1 112 ? -9.893 7.384 2.459 1.00 97.00 112 ARG A C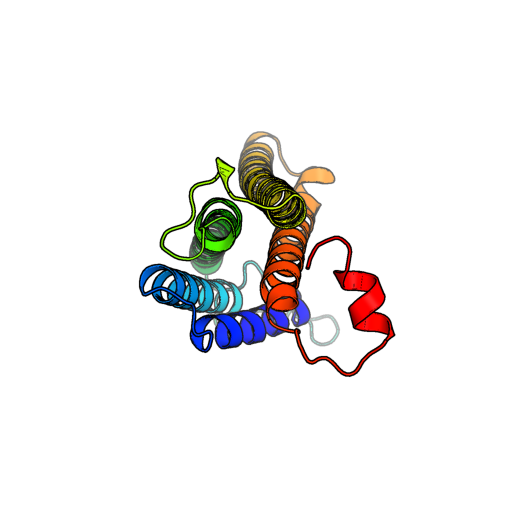 1
ATOM 890 O O . ARG A 1 112 ? -9.634 6.993 1.326 1.00 97.00 112 ARG A O 1
ATOM 897 N N . TYR A 1 113 ? -9.376 8.495 2.983 1.00 97.88 113 TYR A N 1
ATOM 898 C CA . TYR A 1 113 ? -8.425 9.319 2.234 1.00 97.88 113 TYR A CA 1
ATOM 899 C C . TYR A 1 113 ? -7.147 8.550 1.899 1.00 97.88 113 TYR A C 1
ATOM 901 O O . TYR A 1 113 ? -6.715 8.592 0.753 1.00 97.88 113 TYR A O 1
ATOM 909 N N . CYS A 1 114 ? -6.594 7.784 2.845 1.00 98.19 114 CYS A N 1
ATOM 910 C CA . CYS A 1 114 ? -5.441 6.921 2.581 1.00 98.19 114 CYS A CA 1
ATOM 911 C C . CYS A 1 114 ? -5.752 5.874 1.502 1.00 98.19 114 CYS A C 1
ATOM 913 O O . CYS A 1 114 ? -4.978 5.713 0.566 1.00 98.19 114 CYS A O 1
ATOM 915 N N . GLY A 1 115 ? -6.901 5.199 1.598 1.00 98.19 115 GLY A N 1
ATOM 916 C CA . GLY A 1 115 ? -7.316 4.183 0.632 1.00 98.19 115 GLY A CA 1
ATOM 917 C C . GLY A 1 115 ? -7.513 4.735 -0.781 1.00 98.19 115 GLY A C 1
ATOM 918 O O . GLY A 1 115 ? -7.000 4.161 -1.737 1.00 98.19 115 GLY A O 1
ATOM 919 N N . TYR A 1 116 ? -8.201 5.871 -0.924 1.00 98.44 116 TYR A N 1
ATOM 920 C CA . TYR A 1 116 ? -8.358 6.526 -2.226 1.00 98.44 116 TYR A CA 1
ATOM 921 C C . TYR A 1 116 ? -7.045 7.109 -2.752 1.00 98.44 116 TYR A C 1
ATOM 923 O O . TYR A 1 116 ? -6.819 7.048 -3.955 1.00 98.44 116 TYR A O 1
ATOM 931 N N . GLY A 1 117 ? -6.165 7.606 -1.878 1.00 98.38 117 GLY A N 1
ATOM 932 C CA . GLY A 1 117 ? -4.815 8.029 -2.253 1.00 98.38 117 GLY A CA 1
ATOM 933 C C . GLY A 1 117 ? -4.002 6.883 -2.857 1.00 98.38 117 GLY A C 1
ATOM 934 O O . GLY A 1 117 ? -3.410 7.051 -3.916 1.00 98.38 117 GLY A O 1
ATOM 935 N N . ILE A 1 118 ? -4.055 5.692 -2.251 1.00 98.62 118 ILE A N 1
ATOM 936 C CA . ILE A 1 118 ? -3.401 4.486 -2.784 1.00 98.62 118 ILE A CA 1
ATOM 937 C C . ILE A 1 118 ? -3.992 4.091 -4.145 1.00 98.62 118 ILE A C 1
ATOM 939 O O . ILE A 1 118 ? -3.243 3.832 -5.083 1.00 98.62 118 ILE A O 1
ATOM 943 N N . LEU A 1 119 ? -5.324 4.070 -4.288 1.00 98.56 119 LEU A N 1
ATOM 944 C CA . LEU A 1 119 ? -5.962 3.750 -5.572 1.00 98.56 119 LEU A CA 1
ATOM 945 C C . LEU A 1 119 ? -5.606 4.768 -6.663 1.00 98.56 119 LEU A C 1
ATOM 947 O O . LEU A 1 119 ? -5.317 4.375 -7.791 1.00 98.56 119 LEU A O 1
ATOM 951 N N . ALA A 1 120 ? -5.580 6.059 -6.325 1.00 98.38 120 ALA A N 1
ATOM 952 C CA . ALA A 1 120 ? -5.151 7.110 -7.239 1.00 98.38 120 ALA A CA 1
ATOM 953 C C . ALA A 1 120 ? -3.688 6.917 -7.661 1.00 98.38 120 ALA A C 1
ATOM 955 O O . ALA A 1 120 ? -3.404 6.982 -8.853 1.00 98.38 120 ALA A O 1
ATOM 956 N N . SER A 1 121 ? -2.784 6.590 -6.728 1.00 98.12 121 SER A N 1
ATOM 957 C CA . SER A 1 121 ? -1.395 6.240 -7.048 1.00 98.12 121 SER A CA 1
ATOM 958 C C . SER A 1 121 ? -1.307 5.095 -8.059 1.00 98.12 121 SER A C 1
ATOM 960 O O . SER A 1 121 ? -0.606 5.231 -9.056 1.00 98.12 121 SER A O 1
ATOM 962 N N . ILE A 1 122 ? -2.044 3.995 -7.856 1.00 97.50 122 ILE A N 1
ATOM 963 C CA . ILE A 1 122 ? -2.050 2.852 -8.790 1.00 97.50 122 ILE A CA 1
ATOM 964 C C . ILE A 1 122 ? -2.487 3.299 -10.192 1.00 97.50 122 ILE A C 1
ATOM 966 O O . ILE A 1 122 ? -1.827 2.976 -11.181 1.00 97.50 122 ILE A O 1
ATOM 970 N N . VAL A 1 123 ? -3.584 4.059 -10.280 1.00 97.94 123 VAL A N 1
ATOM 971 C CA . VAL A 1 123 ? -4.118 4.547 -11.560 1.00 97.94 123 VAL A CA 1
ATOM 972 C C . VAL A 1 123 ? -3.126 5.479 -12.251 1.00 97.94 123 VAL A C 1
ATOM 974 O O . VAL A 1 123 ? -2.897 5.331 -13.448 1.00 97.94 123 VAL A O 1
ATOM 977 N N . ILE A 1 124 ? -2.508 6.408 -11.517 1.00 97.38 124 ILE A N 1
ATOM 978 C CA . ILE A 1 124 ? -1.559 7.365 -12.092 1.00 97.38 124 ILE A CA 1
ATOM 979 C C . ILE A 1 124 ? -0.293 6.656 -12.574 1.00 97.38 124 ILE A C 1
ATOM 981 O O . ILE A 1 124 ? 0.189 6.982 -13.656 1.00 97.38 124 ILE A O 1
ATOM 985 N N . ILE A 1 125 ? 0.220 5.662 -11.840 1.00 95.25 125 ILE A N 1
ATOM 986 C CA . ILE A 1 125 ? 1.360 4.849 -12.292 1.00 95.25 125 ILE A CA 1
ATOM 987 C C . ILE A 1 125 ? 1.006 4.144 -13.605 1.00 95.25 125 ILE A C 1
ATOM 989 O O . ILE A 1 125 ? 1.712 4.314 -14.596 1.00 95.25 125 ILE A O 1
ATOM 993 N N . GLY A 1 126 ? -0.125 3.429 -13.648 1.00 94.50 126 GLY A N 1
ATOM 994 C CA . GLY A 1 126 ? -0.566 2.724 -14.854 1.00 94.50 126 GLY A CA 1
ATOM 995 C C . GLY A 1 126 ? -0.774 3.658 -16.050 1.00 94.50 126 GLY A C 1
ATOM 996 O O . GLY A 1 126 ? -0.288 3.380 -17.145 1.00 94.50 126 GLY A O 1
ATOM 997 N N . ALA A 1 127 ? -1.432 4.801 -15.837 1.00 95.94 127 ALA A N 1
ATOM 998 C CA . ALA A 1 127 ? -1.638 5.813 -16.870 1.00 95.94 127 ALA A CA 1
ATOM 999 C C . ALA A 1 127 ? -0.314 6.423 -17.359 1.00 95.94 127 ALA A C 1
ATOM 1001 O O . ALA A 1 127 ? -0.142 6.614 -18.560 1.00 95.94 127 ALA A O 1
ATOM 1002 N N . SER A 1 128 ? 0.635 6.675 -16.451 1.00 94.88 128 SER A N 1
ATOM 1003 C CA . SER A 1 128 ? 1.963 7.201 -16.791 1.00 94.88 128 SER A CA 1
ATOM 1004 C C . SER A 1 128 ? 2.750 6.215 -17.650 1.00 94.88 128 SER A C 1
ATOM 1006 O O . SER A 1 128 ? 3.353 6.623 -18.637 1.00 94.88 128 SER A O 1
ATOM 1008 N N . THR A 1 129 ? 2.694 4.919 -17.330 1.00 91.38 129 THR A N 1
ATOM 1009 C CA . THR A 1 129 ? 3.337 3.867 -18.131 1.00 91.38 129 THR A CA 1
ATOM 1010 C C . THR A 1 129 ? 2.708 3.737 -19.518 1.00 91.38 129 THR A C 1
ATOM 1012 O O . THR A 1 129 ? 3.424 3.608 -20.507 1.00 91.38 129 THR A O 1
ATOM 1015 N N . ILE A 1 130 ? 1.375 3.790 -19.623 1.00 94.25 130 ILE A N 1
ATOM 1016 C CA . ILE A 1 130 ? 0.687 3.760 -20.925 1.00 94.25 130 ILE A CA 1
ATOM 1017 C C . ILE A 1 130 ? 1.077 4.984 -21.758 1.00 94.25 130 ILE A C 1
ATOM 1019 O O . ILE A 1 130 ? 1.422 4.839 -22.929 1.00 94.25 130 ILE A O 1
ATOM 1023 N N . TYR A 1 131 ? 1.067 6.171 -21.149 1.00 95.75 131 TYR A N 1
ATOM 1024 C CA . TYR A 1 131 ? 1.451 7.410 -21.816 1.00 95.75 131 TYR A CA 1
ATOM 1025 C C . TYR A 1 131 ? 2.895 7.354 -22.326 1.00 95.75 131 TYR A C 1
ATOM 1027 O O . TYR A 1 131 ? 3.138 7.665 -23.488 1.00 95.75 131 TYR A O 1
ATOM 1035 N N . GLU A 1 132 ? 3.836 6.904 -21.494 1.00 93.38 132 GLU A N 1
ATOM 1036 C CA . GLU A 1 132 ? 5.244 6.761 -21.874 1.00 93.38 132 GLU A CA 1
ATOM 1037 C C . GLU A 1 132 ? 5.434 5.807 -23.061 1.00 93.38 132 GLU A C 1
ATOM 1039 O O . GLU A 1 132 ? 6.177 6.123 -23.988 1.00 93.38 132 GLU A O 1
ATOM 1044 N N . ASN A 1 133 ? 4.713 4.683 -23.090 1.00 92.19 133 ASN A N 1
ATOM 1045 C CA . ASN A 1 133 ? 4.778 3.735 -24.206 1.00 92.19 133 ASN A CA 1
ATOM 1046 C C . ASN A 1 133 ? 4.213 4.303 -25.520 1.00 92.19 133 ASN A C 1
ATOM 1048 O O . ASN A 1 133 ? 4.629 3.874 -26.594 1.00 92.19 133 ASN A O 1
ATOM 1052 N N . MET A 1 134 ? 3.251 5.229 -25.451 1.00 95.12 134 MET A N 1
ATOM 1053 C CA . MET A 1 134 ? 2.593 5.807 -26.630 1.00 95.12 134 MET A CA 1
ATOM 1054 C C . MET A 1 134 ? 3.281 7.073 -27.150 1.00 95.12 134 MET A C 1
ATOM 1056 O O . MET A 1 134 ? 3.347 7.278 -28.360 1.00 95.12 134 MET A O 1
ATOM 1060 N N . TYR A 1 135 ? 3.757 7.931 -26.248 1.00 94.88 135 TYR A N 1
ATOM 1061 C CA . TYR A 1 135 ? 4.206 9.293 -26.559 1.00 94.88 135 TYR A CA 1
ATOM 1062 C C . TYR A 1 135 ? 5.661 9.566 -26.156 1.00 94.88 135 TYR A C 1
ATOM 1064 O O . TYR A 1 135 ? 6.176 10.650 -26.426 1.00 94.88 135 TYR A O 1
ATOM 1072 N N . GLY A 1 136 ? 6.337 8.588 -25.548 1.00 92.81 136 GLY A N 1
ATOM 1073 C CA . GLY A 1 136 ? 7.711 8.706 -25.074 1.00 92.81 136 GLY A CA 1
ATOM 1074 C C . GLY A 1 136 ? 7.830 9.252 -23.650 1.00 92.81 136 GLY A C 1
ATOM 1075 O O . GLY A 1 136 ? 6.863 9.675 -23.010 1.00 92.81 136 GLY A O 1
ATOM 1076 N N . THR A 1 137 ? 9.054 9.214 -23.130 1.00 92.62 137 THR A N 1
ATOM 1077 C CA . THR A 1 137 ? 9.368 9.596 -21.752 1.00 92.62 137 THR A CA 1
ATOM 1078 C C . THR A 1 137 ? 9.318 11.113 -21.564 1.00 92.62 137 THR A C 1
ATOM 1080 O O . THR A 1 137 ? 9.893 11.881 -22.332 1.00 92.62 137 THR A O 1
ATOM 1083 N N . THR A 1 138 ? 8.679 11.552 -20.481 1.00 93.31 138 THR A N 1
ATOM 1084 C CA . THR A 1 138 ? 8.684 12.942 -20.009 1.00 93.31 138 THR A CA 1
ATOM 1085 C C . THR A 1 138 ? 9.346 13.024 -18.633 1.00 93.31 138 THR A C 1
ATOM 1087 O O . THR A 1 138 ? 9.559 12.009 -17.962 1.00 93.31 138 THR A O 1
ATOM 1090 N N . THR A 1 139 ? 9.619 14.241 -18.152 1.00 91.62 139 THR A N 1
ATOM 1091 C CA . THR A 1 139 ? 10.085 14.447 -16.771 1.00 91.62 139 THR A CA 1
ATOM 1092 C C . THR A 1 139 ? 9.105 13.850 -15.760 1.00 91.62 139 THR A C 1
ATOM 1094 O O . THR A 1 139 ? 9.523 13.231 -14.789 1.00 91.62 139 THR A O 1
ATOM 1097 N N . PHE A 1 140 ? 7.796 13.979 -15.999 1.00 91.69 140 PHE A N 1
ATOM 1098 C CA . PHE A 1 140 ? 6.784 13.424 -15.104 1.00 91.69 140 PHE A CA 1
ATOM 1099 C C . PHE A 1 140 ? 6.828 11.893 -15.071 1.00 91.69 140 PHE A C 1
ATOM 1101 O O . PHE A 1 140 ? 6.934 11.320 -13.990 1.00 91.69 140 PHE A O 1
ATOM 1108 N N . THR A 1 141 ? 6.807 11.225 -16.229 1.00 90.81 141 THR A N 1
ATOM 1109 C CA . THR A 1 141 ? 6.779 9.750 -16.286 1.00 90.81 141 THR A CA 1
ATOM 1110 C C . THR A 1 141 ? 8.048 9.126 -15.708 1.00 90.81 141 THR A C 1
ATOM 1112 O O . THR A 1 141 ? 7.963 8.102 -15.039 1.00 90.81 141 THR A O 1
ATOM 1115 N N . THR A 1 142 ? 9.195 9.802 -15.849 1.00 88.94 142 THR A N 1
ATOM 1116 C CA . THR A 1 142 ? 10.473 9.396 -15.232 1.00 88.94 142 THR A CA 1
ATOM 1117 C C . THR A 1 142 ? 10.366 9.219 -13.713 1.00 88.94 142 THR A C 1
ATOM 1119 O O . THR A 1 142 ? 10.937 8.282 -13.156 1.00 88.94 142 THR A O 1
ATOM 1122 N N . PHE A 1 143 ? 9.642 10.110 -13.029 1.00 89.31 143 PHE A N 1
ATOM 1123 C CA . PHE A 1 143 ? 9.551 10.112 -11.564 1.00 89.31 143 PHE A CA 1
ATOM 1124 C C . PHE A 1 143 ? 8.217 9.589 -11.021 1.00 89.31 143 PHE A C 1
ATOM 1126 O O . PHE A 1 143 ? 8.128 9.301 -9.826 1.00 89.31 143 PHE A O 1
ATOM 1133 N N . ALA A 1 144 ? 7.193 9.441 -11.869 1.00 93.00 144 ALA A N 1
ATOM 1134 C CA . ALA A 1 144 ? 5.837 9.079 -11.466 1.00 93.00 144 ALA A CA 1
ATOM 1135 C C . ALA A 1 144 ? 5.807 7.801 -10.618 1.00 93.00 144 ALA A C 1
ATOM 1137 O O . ALA A 1 144 ? 5.287 7.826 -9.504 1.00 93.00 144 ALA A O 1
ATOM 1138 N N . THR A 1 145 ? 6.421 6.714 -11.091 1.00 91.38 145 THR A N 1
ATOM 1139 C CA . THR A 1 145 ? 6.445 5.429 -10.372 1.00 91.38 145 THR A CA 1
ATO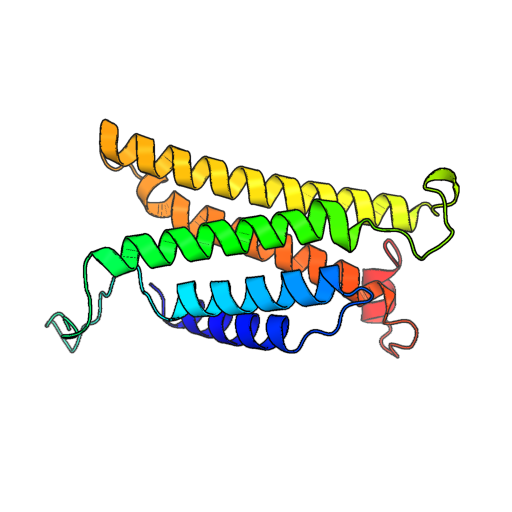M 1140 C C . THR A 1 145 ? 6.968 5.586 -8.947 1.00 91.38 145 THR A C 1
ATOM 1142 O O . THR A 1 145 ? 6.269 5.251 -7.995 1.00 91.38 145 THR A O 1
ATOM 1145 N N . PHE A 1 146 ? 8.143 6.197 -8.784 1.00 88.75 146 PHE A N 1
ATOM 1146 C CA . PHE A 1 146 ? 8.755 6.392 -7.471 1.00 88.75 146 PHE A CA 1
ATOM 1147 C C . PHE A 1 146 ? 7.910 7.283 -6.547 1.00 88.75 146 PHE A C 1
ATOM 1149 O O . PHE A 1 146 ? 7.714 6.958 -5.372 1.00 88.75 146 PHE A O 1
ATOM 1156 N N . ILE A 1 147 ? 7.397 8.402 -7.070 1.00 93.69 147 ILE A N 1
ATOM 1157 C CA . ILE A 1 147 ? 6.587 9.350 -6.296 1.00 93.69 147 ILE A CA 1
ATOM 1158 C C . ILE A 1 147 ? 5.320 8.660 -5.795 1.00 93.69 147 ILE A C 1
ATOM 1160 O O . ILE A 1 147 ? 5.041 8.680 -4.596 1.00 93.69 147 ILE A O 1
ATOM 1164 N N . PHE A 1 148 ? 4.573 8.013 -6.688 1.00 95.81 148 PHE A N 1
ATOM 1165 C CA . PHE A 1 148 ? 3.267 7.454 -6.354 1.00 95.81 148 PHE A CA 1
ATOM 1166 C C . PHE A 1 148 ? 3.356 6.146 -5.559 1.00 95.81 148 PHE A C 1
ATOM 1168 O O . PHE A 1 148 ? 2.479 5.912 -4.722 1.00 95.81 148 PHE A O 1
ATOM 1175 N N . GLU A 1 149 ? 4.422 5.352 -5.715 1.00 92.88 149 GLU A N 1
ATOM 1176 C CA . GLU A 1 149 ? 4.753 4.245 -4.802 1.00 92.88 149 GLU A CA 1
ATOM 1177 C C . GLU A 1 149 ? 5.025 4.763 -3.387 1.00 92.88 149 GLU A C 1
ATOM 1179 O O . GLU A 1 149 ? 4.441 4.275 -2.416 1.00 92.88 149 GLU A O 1
ATOM 1184 N N . THR A 1 150 ? 5.859 5.801 -3.263 1.00 92.62 150 THR A N 1
ATOM 1185 C CA . THR A 1 150 ? 6.177 6.424 -1.971 1.00 92.62 150 THR A CA 1
ATOM 1186 C C . THR A 1 150 ? 4.922 7.011 -1.326 1.00 92.62 150 THR A C 1
ATOM 1188 O O . THR A 1 150 ? 4.671 6.784 -0.143 1.00 92.62 150 THR A O 1
ATOM 1191 N N . THR A 1 151 ? 4.083 7.711 -2.095 1.00 95.75 151 THR A N 1
ATOM 1192 C CA . THR A 1 151 ? 2.793 8.226 -1.616 1.00 95.75 151 THR A CA 1
ATOM 1193 C C . THR A 1 151 ? 1.886 7.099 -1.123 1.00 95.75 151 THR A C 1
ATOM 1195 O O . THR A 1 151 ? 1.344 7.207 -0.024 1.00 95.75 151 THR A O 1
ATOM 1198 N N . ALA A 1 152 ? 1.753 6.000 -1.873 1.00 96.62 152 ALA A N 1
ATOM 1199 C CA . ALA A 1 152 ? 0.922 4.864 -1.473 1.00 96.62 152 ALA A CA 1
ATOM 1200 C C . ALA A 1 152 ? 1.421 4.221 -0.166 1.00 96.62 152 ALA A C 1
ATOM 1202 O O . ALA A 1 152 ? 0.625 3.961 0.741 1.00 96.62 152 ALA A O 1
ATOM 1203 N N . LEU A 1 153 ? 2.738 4.033 -0.033 1.00 94.50 153 LEU A N 1
ATOM 1204 C CA . LEU A 1 153 ? 3.365 3.507 1.182 1.00 94.50 153 LEU A CA 1
ATOM 1205 C C . LEU A 1 153 ? 3.171 4.435 2.383 1.00 94.50 153 LEU A C 1
ATOM 1207 O O . LEU A 1 153 ? 2.835 3.960 3.467 1.00 94.50 153 LEU A O 1
ATOM 1211 N N . LEU A 1 154 ? 3.314 5.751 2.202 1.00 95.12 154 LEU A N 1
ATOM 1212 C CA . LEU A 1 154 ? 3.052 6.728 3.259 1.00 95.12 154 LEU A CA 1
ATOM 1213 C C . LEU A 1 154 ? 1.575 6.735 3.660 1.00 95.12 154 LEU A C 1
ATOM 1215 O O . LEU A 1 154 ? 1.270 6.7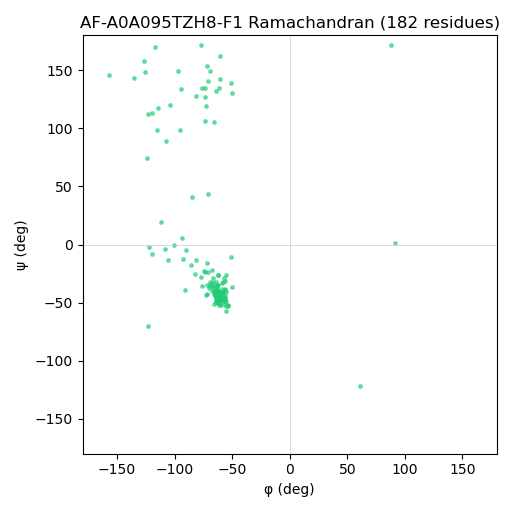44 4.853 1.00 95.12 154 LEU A O 1
ATOM 1219 N N . CYS A 1 155 ? 0.645 6.689 2.704 1.00 97.25 155 CYS A N 1
ATOM 1220 C CA . CYS A 1 155 ? -0.784 6.582 2.995 1.00 97.25 155 CYS A CA 1
ATOM 1221 C C . CYS A 1 155 ? -1.089 5.330 3.826 1.00 97.25 155 CYS A C 1
ATOM 1223 O O . CYS A 1 155 ? -1.759 5.423 4.858 1.00 97.25 155 CYS A O 1
ATOM 1225 N N . PHE A 1 156 ? -0.570 4.174 3.410 1.00 96.88 156 PHE A N 1
ATOM 1226 C CA . PHE A 1 156 ? -0.772 2.923 4.127 1.00 96.88 156 PHE A CA 1
ATOM 1227 C C . PHE A 1 156 ? -0.134 2.949 5.520 1.00 96.88 156 PHE A C 1
ATOM 1229 O O . PHE A 1 156 ? -0.826 2.687 6.505 1.00 96.88 156 PHE A O 1
ATOM 1236 N N . GLY A 1 157 ? 1.136 3.346 5.629 1.00 95.25 157 GLY A N 1
ATOM 1237 C CA . GLY A 1 157 ? 1.866 3.421 6.895 1.00 95.25 157 GLY A CA 1
ATOM 1238 C C . GLY A 1 157 ? 1.178 4.323 7.921 1.00 95.25 157 GLY A C 1
ATOM 1239 O O . GLY A 1 157 ? 0.957 3.906 9.056 1.00 95.25 157 GLY A O 1
ATOM 1240 N N . ASN A 1 158 ? 0.732 5.516 7.513 1.00 94.56 158 ASN A N 1
ATOM 1241 C CA . ASN A 1 158 ? -0.022 6.417 8.391 1.00 94.56 158 ASN A CA 1
ATOM 1242 C C . ASN A 1 158 ? -1.360 5.808 8.839 1.00 94.56 158 ASN A C 1
ATOM 1244 O O . ASN A 1 158 ? -1.721 5.892 10.014 1.00 94.56 158 ASN A O 1
ATOM 1248 N N . SER A 1 159 ? -2.085 5.150 7.928 1.00 95.00 159 SER A N 1
ATOM 1249 C CA . SER A 1 159 ? -3.333 4.463 8.279 1.00 95.00 159 SER A CA 1
ATOM 1250 C C . SER A 1 159 ? -3.104 3.319 9.277 1.00 95.00 159 SER A C 1
ATOM 1252 O O . SER A 1 159 ? -3.904 3.122 10.192 1.00 95.00 159 SER A O 1
ATOM 1254 N N . TRP A 1 160 ? -1.982 2.606 9.159 1.00 93.88 160 TRP A N 1
ATOM 1255 C CA . TRP A 1 160 ? -1.630 1.505 10.047 1.00 93.88 160 TRP A CA 1
ATOM 1256 C C . TRP A 1 160 ? -1.214 1.998 11.436 1.00 93.88 160 TRP A C 1
ATOM 1258 O O . TRP A 1 160 ? -1.672 1.459 12.444 1.00 93.88 160 TRP A O 1
ATOM 1268 N N . LEU A 1 161 ? -0.406 3.062 11.512 1.00 91.75 161 LEU A N 1
ATOM 1269 C CA . LEU A 1 161 ? -0.052 3.710 12.781 1.00 91.75 161 LEU A CA 1
ATOM 1270 C C . LEU A 1 161 ? -1.305 4.184 13.526 1.00 91.75 161 LEU A C 1
ATOM 1272 O O . LEU A 1 161 ? -1.440 3.961 14.729 1.00 91.75 161 LEU A O 1
ATOM 1276 N N . LEU A 1 162 ? -2.263 4.763 12.799 1.00 90.88 162 LEU A N 1
ATOM 1277 C CA . LEU A 1 162 ? -3.547 5.175 13.357 1.00 90.88 162 LEU A CA 1
ATOM 1278 C C . LEU A 1 162 ? -4.394 3.988 13.854 1.00 90.88 162 LEU A C 1
ATOM 1280 O O . LEU A 1 162 ? -5.046 4.085 14.892 1.00 90.88 162 LEU A O 1
ATOM 1284 N N . LYS A 1 163 ? -4.379 2.851 13.151 1.00 88.81 163 LYS A N 1
ATOM 1285 C CA . LYS A 1 163 ? -5.029 1.616 13.621 1.00 88.81 163 LYS A CA 1
ATOM 1286 C C . LYS A 1 163 ? -4.377 1.104 14.910 1.00 88.81 163 LYS A C 1
ATOM 1288 O O . LYS A 1 163 ? -5.094 0.680 15.816 1.00 88.81 163 LYS A O 1
ATOM 1293 N N . GLY A 1 164 ? -3.048 1.163 14.998 1.00 86.00 164 GLY A N 1
ATOM 1294 C CA . GLY A 1 164 ? -2.275 0.744 16.168 1.00 86.00 164 GLY A CA 1
ATOM 1295 C C . GLY A 1 164 ? -2.478 1.635 17.396 1.00 86.00 164 GLY A C 1
ATOM 1296 O O . GLY A 1 164 ? -2.561 1.116 18.509 1.00 86.00 164 GLY A O 1
ATOM 1297 N N . SER A 1 165 ? -2.640 2.949 17.207 1.00 83.38 165 SER A N 1
ATOM 1298 C CA . SER A 1 165 ? -2.751 3.914 18.313 1.00 83.38 165 SER A CA 1
ATOM 1299 C C . SER A 1 165 ? -3.965 3.689 19.220 1.00 83.38 165 SER A C 1
ATOM 1301 O O . SER A 1 165 ? -3.921 3.999 20.411 1.00 83.38 165 SER A O 1
ATOM 1303 N N . VAL A 1 166 ? -5.031 3.074 18.697 1.00 76.25 166 VAL A N 1
ATOM 1304 C CA . VAL A 1 166 ? -6.229 2.694 19.468 1.00 76.25 166 VAL A CA 1
ATOM 1305 C C . VAL A 1 166 ? -5.908 1.669 20.568 1.00 76.25 166 VAL A C 1
ATOM 1307 O O . VAL A 1 166 ? -6.594 1.628 21.592 1.00 76.25 166 VAL A O 1
ATOM 1310 N N . ASN A 1 167 ? -4.857 0.865 20.390 1.00 72.75 167 ASN A N 1
ATOM 1311 C CA . ASN A 1 167 ? -4.460 -0.172 21.342 1.00 72.75 167 ASN A CA 1
ATOM 1312 C C . ASN A 1 167 ? -3.469 0.331 22.409 1.00 72.75 167 ASN A C 1
ATOM 1314 O O . ASN A 1 167 ? -3.168 -0.403 23.344 1.00 72.75 167 ASN A O 1
ATOM 1318 N N . TRP A 1 168 ? -2.987 1.574 22.330 1.00 71.69 168 TRP A N 1
ATOM 1319 C CA . TRP A 1 168 ? -2.000 2.139 23.265 1.00 71.69 168 TRP A CA 1
ATOM 1320 C C . TRP A 1 168 ? -2.625 2.717 24.542 1.00 71.69 168 TRP A C 1
ATOM 1322 O O . TRP A 1 168 ? -2.242 3.792 25.004 1.00 71.69 168 TRP A O 1
ATOM 1332 N N . LYS A 1 169 ? -3.623 2.033 25.112 1.00 60.06 169 LYS A N 1
ATOM 1333 C CA . LYS A 1 169 ? -4.390 2.548 26.259 1.00 60.06 169 LYS A CA 1
ATOM 1334 C C . LYS A 1 169 ? -3.508 2.877 27.469 1.00 60.06 169 LYS A C 1
ATOM 1336 O O . LYS A 1 169 ? -3.777 3.891 28.113 1.00 60.06 169 LYS A O 1
ATOM 1341 N N . ASP A 1 170 ? -2.419 2.127 27.637 1.00 62.84 170 ASP A N 1
ATOM 1342 C CA . ASP A 1 170 ? -1.515 2.173 28.795 1.00 62.84 170 ASP A CA 1
ATOM 1343 C C . ASP A 1 170 ? -0.123 2.739 28.460 1.00 62.84 170 ASP A C 1
ATOM 1345 O O . ASP A 1 170 ? 0.851 2.504 29.175 1.00 62.84 170 ASP A O 1
ATOM 1349 N N . ALA A 1 171 ? 0.013 3.470 27.347 1.00 64.12 171 ALA A N 1
ATOM 1350 C CA . ALA A 1 171 ? 1.277 4.123 27.034 1.00 64.12 171 ALA A CA 1
ATOM 1351 C C . ALA A 1 171 ? 1.568 5.220 28.076 1.00 64.12 171 ALA A C 1
ATOM 1353 O O . ALA A 1 171 ? 0.992 6.310 28.029 1.00 64.12 171 ALA A O 1
ATOM 1354 N N . ASN A 1 172 ? 2.507 4.949 28.988 1.00 67.31 172 ASN A N 1
ATOM 1355 C CA . ASN A 1 172 ? 3.053 5.893 29.975 1.00 67.31 172 ASN A CA 1
ATOM 1356 C C . ASN A 1 172 ? 3.951 6.968 29.321 1.00 67.31 172 ASN A C 1
ATOM 1358 O O . ASN A 1 172 ? 5.034 7.279 29.806 1.00 67.31 172 ASN A O 1
ATOM 1362 N N . SER A 1 173 ? 3.525 7.526 28.185 1.00 76.75 173 SER A N 1
ATOM 1363 C CA . SER A 1 173 ? 4.211 8.609 27.483 1.00 76.75 173 SER A CA 1
ATOM 1364 C C . SER A 1 173 ? 3.262 9.800 27.325 1.00 76.75 173 SER A C 1
ATOM 1366 O O . SER A 1 173 ? 2.295 9.716 26.558 1.00 76.75 173 SER A O 1
ATOM 1368 N N . PRO A 1 174 ? 3.530 10.930 28.008 1.00 77.50 174 PRO A N 1
ATOM 1369 C CA . PRO A 1 174 ? 2.732 12.150 27.882 1.00 77.50 174 PRO A CA 1
ATOM 1370 C C . PRO A 1 174 ? 2.634 12.641 26.432 1.00 77.50 174 PRO A C 1
ATOM 1372 O O . PRO A 1 174 ? 1.567 13.056 25.987 1.00 77.50 174 PRO A O 1
ATOM 1375 N N . MET A 1 175 ? 3.726 12.525 25.668 1.00 77.81 175 MET A N 1
ATOM 1376 C CA . MET A 1 175 ? 3.785 12.954 24.270 1.00 77.81 175 MET A CA 1
ATOM 1377 C C . MET A 1 175 ? 2.832 12.148 23.379 1.00 77.81 175 MET A C 1
ATOM 1379 O O . MET A 1 175 ? 2.077 12.729 22.597 1.00 77.81 175 MET A O 1
ATOM 1383 N N . LEU A 1 176 ? 2.833 10.816 23.512 1.00 72.81 176 LEU A N 1
ATOM 1384 C CA . LEU A 1 176 ? 1.960 9.954 22.713 1.00 72.81 176 LEU A CA 1
ATOM 1385 C C . LEU A 1 176 ? 0.489 10.229 23.016 1.00 72.81 176 LEU A C 1
ATOM 1387 O O . LEU A 1 176 ? -0.305 10.329 22.084 1.00 72.81 176 LEU A O 1
ATOM 1391 N N . ASN A 1 177 ? 0.143 10.424 24.291 1.00 72.69 177 ASN A N 1
ATOM 1392 C CA . ASN A 1 177 ? -1.225 10.735 24.700 1.00 72.69 177 ASN A CA 1
ATOM 1393 C C . ASN A 1 177 ? -1.726 12.045 24.082 1.00 72.69 177 ASN A C 1
ATOM 1395 O O . ASN A 1 177 ? -2.850 12.076 23.583 1.00 72.69 177 ASN A O 1
ATOM 1399 N N . THR A 1 178 ? -0.890 13.084 24.018 1.00 78.88 178 THR A N 1
ATOM 1400 C CA . THR A 1 178 ? -1.246 14.346 23.353 1.00 78.88 178 THR A CA 1
ATOM 1401 C C . THR A 1 178 ? -1.493 14.147 21.856 1.00 78.88 178 THR A C 1
ATOM 1403 O O . THR A 1 178 ? -2.551 14.534 21.360 1.00 78.88 178 THR A O 1
ATOM 1406 N N . ILE A 1 179 ? -0.568 13.483 21.150 1.00 77.31 179 ILE A N 1
ATOM 1407 C CA . ILE A 1 179 ? -0.618 13.311 19.686 1.00 77.31 179 ILE A CA 1
ATOM 1408 C C . ILE A 1 179 ? -1.828 12.476 19.245 1.00 77.31 179 ILE A C 1
ATOM 1410 O O . ILE A 1 179 ? -2.477 12.802 18.251 1.00 77.31 179 ILE A O 1
ATOM 1414 N N . VAL A 1 180 ? -2.155 11.401 19.970 1.00 76.62 180 VAL A N 1
ATOM 1415 C CA . VAL A 1 180 ? -3.214 10.463 19.553 1.00 76.62 180 VAL A CA 1
ATOM 1416 C C . VAL A 1 180 ? -4.587 10.796 20.141 1.00 76.62 180 VAL A C 1
ATOM 1418 O O . VAL A 1 180 ? -5.586 10.272 19.653 1.00 76.62 180 VAL A O 1
ATOM 1421 N N . SER A 1 181 ? -4.679 11.687 21.136 1.00 75.00 181 SER A N 1
ATOM 1422 C CA . SER A 1 181 ? -5.946 12.072 21.786 1.00 75.00 181 SER A CA 1
ATOM 1423 C C . SER A 1 181 ? -7.097 12.478 20.846 1.00 75.00 181 SER A C 1
ATOM 1425 O O . SER A 1 181 ? -8.237 12.102 21.153 1.00 75.00 181 SER A O 1
ATOM 1427 N N . PRO A 1 182 ? -6.873 13.163 19.697 1.00 76.69 182 PRO A N 1
ATOM 1428 C CA . PRO A 1 182 ? -7.972 13.570 18.818 1.00 76.69 182 PRO A CA 1
ATOM 1429 C C . PRO A 1 182 ? -8.611 12.381 18.093 1.00 76.69 182 PRO A C 1
ATOM 1431 O O . PRO A 1 182 ? -9.761 12.445 17.663 1.00 76.69 182 PRO A O 1
ATOM 1434 N N . VAL A 1 183 ? -7.853 11.292 17.947 1.00 72.69 183 VAL A N 1
ATOM 1435 C CA . VAL A 1 183 ? -8.206 10.134 17.125 1.00 72.69 183 VAL A CA 1
ATOM 1436 C C . VAL A 1 183 ? -8.310 8.829 17.909 1.00 72.69 183 VAL A C 1
ATOM 1438 O O . VAL A 1 183 ? -8.771 7.855 17.330 1.00 72.69 183 VAL A O 1
ATOM 1441 N N . ARG A 1 184 ? -7.922 8.788 19.187 1.00 68.44 184 ARG A N 1
ATOM 1442 C CA . ARG A 1 184 ? -8.095 7.663 20.121 1.00 68.44 184 ARG A CA 1
ATOM 1443 C C . ARG A 1 184 ? -9.476 7.724 20.759 1.00 68.44 184 ARG A C 1
ATOM 1445 O O . ARG A 1 184 ? -10.351 6.941 20.326 1.00 68.44 184 ARG A O 1
#

Organism: NCBI:txid1453498

Mean predicted aligned error: 6.63 Å

Secondary structure (DSSP, 8-state):
--HHHHHHHHHHHHHHHH---SSHHHHHHHHHHHHHHHHHHHS-S---EEETTEEE--TT--THHHHHHHHHHHHHHHHHHHIIIIITTPPSTT--GGG--HHHHHHHHHHHHHHHHHHHHHHHHHHHHHHHHHH---HHHHHHHHHHHHHHHHHHHHHHHHHHHTT-TT---HHHHHHHTTT-